Protein AF-A0A0B7ATE6-F1 (afdb_monomer)

Sequence (320 aa):
SVCDFEKLYVLDLSNNIKVRSLPTEMGKLKNLCRLKVDCINVNDVKLQKLITSLNNGAKDVRASSVTGYLEKKFRKYVYPGILKIVVLGCKNKDDYCIVHEIANSRKCRKSEHKSMTVTKVISEQRQLEFEIWELPDTKVTSVILPCFLTLNSLYLIVHDVSNYGDDLQSVFAKISSIQAYILCPHIMIVCIYSRSVNRDDMLKMETKISLAFPNAMIVSVLSGVRECFSILRQQIYTAYETIRDVKYGKTVKLCDRQVPSKFLEVVRNVRKLNKNICTMEELLKAAGCRSEDLKDAVDKNLTLHEFMLQTGTMLHFSNH

Secondary structure (DSSP, 8-state):
-GGG-TT--EEE-TT-TT-----GGGGG-TT--EEE-TT---S-HHHHHHHHHHHTT-TT--HHHHHHHHHHHHTTEE---EEEEEEE----TTS--HHHHHTT--------S-S-EEEEEEEGGGTEEEEEEEE-SSHHHHHHGGGG--TT-EEEEEEEHHHHTT--HHHHHHHHHHHTTSSS-EEEEEEEE-TT--HHHHHHHHHHHHHH-TTSEEEEEETT-HHHHHHHHHHHHHHHTT-B-GGGTT-SBGGG--EEHHHHHHHHHHTT---SS--HHHHHHHHT--TTGGG-EETTTEEHHHHHHHTTS-------

Nearest PDB structures (foldseek):
  3q3j-assembly1_B  TM=7.050E-01  e=1.320E-05  Homo sapiens
  1tu4-assembly10_B  TM=6.794E-01  e=1.975E-05  Homo sapiens
  2ic5-assembly1_A  TM=6.247E-01  e=7.414E-06  Homo sapiens
  1z0a-assembly2_B  TM=6.254E-01  e=5.576E-05  Homo sapiens
  1wms-assembly2_B  TM=6.273E-01  e=1.407E-03  Homo sapiens

Radius of gyration: 23.91 Å; Cα contacts (8 Å, |Δi|>4): 485; chains: 1; bounding box: 59×41×67 Å

Structure (mmCIF, N/CA/C/O backbone):
data_AF-A0A0B7ATE6-F1
#
_entry.id   AF-A0A0B7ATE6-F1
#
loop_
_atom_site.group_PDB
_atom_site.id
_atom_site.type_symbol
_atom_site.label_atom_id
_atom_site.label_alt_id
_atom_site.label_comp_id
_atom_s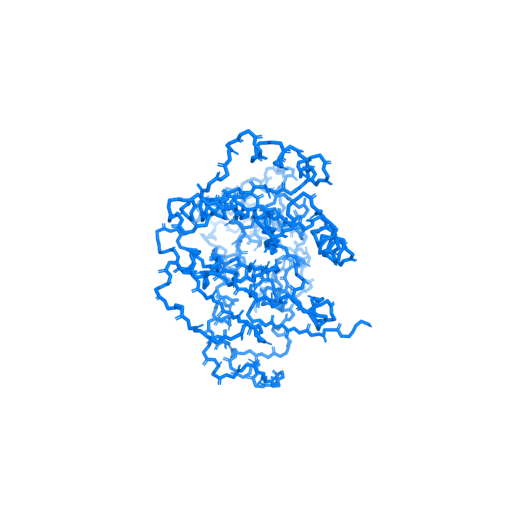ite.label_asym_id
_atom_site.label_entity_id
_atom_site.label_seq_id
_atom_site.pdbx_PDB_ins_code
_atom_site.Cartn_x
_atom_site.Cartn_y
_atom_site.Cartn_z
_atom_site.occupancy
_atom_site.B_iso_or_equiv
_atom_site.auth_seq_id
_atom_site.auth_comp_id
_atom_site.auth_asym_id
_atom_site.auth_atom_id
_atom_site.pdbx_PDB_model_num
ATOM 1 N N . SER A 1 1 ? -25.787 -7.377 23.541 1.00 78.00 1 SER A N 1
ATOM 2 C CA . SER A 1 1 ? -24.994 -6.547 24.477 1.00 78.00 1 SER A CA 1
ATOM 3 C C . SER A 1 1 ? -25.245 -5.074 24.179 1.00 78.00 1 SER A C 1
ATOM 5 O O . SER A 1 1 ? -25.669 -4.767 23.073 1.00 78.00 1 SER A O 1
ATOM 7 N N . VAL A 1 2 ? -24.946 -4.147 25.104 1.00 82.62 2 VAL A N 1
ATOM 8 C CA . VAL A 1 2 ? -24.961 -2.691 24.811 1.00 82.62 2 VAL A CA 1
ATOM 9 C C . VAL A 1 2 ? -24.044 -2.358 23.626 1.00 82.62 2 VAL A C 1
ATOM 11 O O . VAL A 1 2 ? -24.336 -1.470 22.834 1.00 82.62 2 VAL A O 1
ATOM 14 N N . CYS A 1 3 ? -22.969 -3.133 23.461 1.00 88.06 3 CYS A N 1
ATOM 15 C CA . CYS A 1 3 ? -21.998 -3.002 22.376 1.00 88.06 3 CYS A CA 1
ATOM 16 C C . CYS A 1 3 ? -22.547 -3.344 20.976 1.00 88.06 3 CYS A C 1
ATOM 18 O O . CYS A 1 3 ? -21.853 -3.106 19.994 1.00 88.06 3 CYS A O 1
ATOM 20 N N . ASP A 1 4 ? -23.753 -3.911 20.871 1.00 87.88 4 ASP A N 1
ATOM 21 C CA . ASP A 1 4 ? -24.359 -4.307 19.592 1.00 87.88 4 ASP A CA 1
ATOM 22 C C . ASP A 1 4 ? -25.412 -3.288 19.100 1.00 87.88 4 ASP A C 1
ATOM 24 O O . ASP A 1 4 ? -26.030 -3.483 18.056 1.00 87.88 4 ASP A O 1
ATOM 28 N N . PHE A 1 5 ? -25.621 -2.178 19.822 1.00 88.12 5 PHE A N 1
ATOM 29 C CA . PHE A 1 5 ? -26.534 -1.112 19.404 1.00 88.12 5 PHE A CA 1
ATOM 30 C C . PHE A 1 5 ? -25.901 -0.206 18.336 1.00 88.12 5 PHE A C 1
ATOM 32 O O . PHE A 1 5 ? -25.252 0.795 18.642 1.00 88.12 5 PHE A O 1
ATOM 39 N N . GLU A 1 6 ? -26.158 -0.515 17.064 1.00 79.44 6 GLU A N 1
ATOM 40 C CA . GLU A 1 6 ? -25.634 0.230 15.906 1.00 79.44 6 GLU A CA 1
ATOM 41 C C . GLU A 1 6 ? -25.954 1.737 15.926 1.00 79.44 6 GLU A C 1
ATOM 43 O O . GLU A 1 6 ? -25.174 2.542 15.419 1.00 79.44 6 GLU A O 1
ATOM 48 N N . LYS A 1 7 ? -27.088 2.134 16.519 1.00 88.44 7 LYS A N 1
ATOM 49 C CA . LYS A 1 7 ? -27.578 3.527 16.585 1.00 88.44 7 LYS A CA 1
ATOM 50 C C . LYS A 1 7 ? -27.384 4.183 17.962 1.00 88.44 7 LYS A C 1
ATOM 52 O O . LYS A 1 7 ? -28.113 5.107 18.315 1.00 88.44 7 LYS A O 1
ATOM 57 N N . LEU A 1 8 ? -26.430 3.712 18.768 1.00 93.06 8 LEU A N 1
ATOM 58 C CA . LEU A 1 8 ? -26.131 4.311 20.072 1.00 93.06 8 LEU A CA 1
ATOM 59 C C . LEU A 1 8 ? -25.250 5.563 19.922 1.00 93.06 8 LEU A C 1
ATOM 61 O O . LEU A 1 8 ? -24.043 5.459 19.720 1.00 93.06 8 LEU A O 1
ATOM 65 N N . TYR A 1 9 ? -25.853 6.747 20.055 1.00 93.81 9 TYR A N 1
ATOM 66 C CA . TYR A 1 9 ? -25.156 8.041 19.944 1.00 93.81 9 TYR A CA 1
ATOM 67 C C . TYR A 1 9 ? -24.581 8.563 21.266 1.00 93.81 9 TYR A C 1
ATOM 69 O O . TYR A 1 9 ? -23.607 9.321 21.264 1.00 93.81 9 TYR A O 1
ATOM 77 N N . VAL A 1 10 ? -25.180 8.170 22.394 1.00 94.56 10 VAL A N 1
ATOM 78 C CA . VAL A 1 10 ? -24.798 8.602 23.743 1.00 94.56 10 VAL A CA 1
ATOM 79 C C . VAL A 1 10 ? -24.730 7.386 24.659 1.00 94.56 10 VAL A C 1
ATOM 81 O O . VAL A 1 10 ? -25.667 6.595 24.697 1.00 94.56 10 VAL A O 1
ATOM 84 N N . LEU A 1 11 ? -23.641 7.261 25.415 1.00 95.00 11 LEU A N 1
ATOM 85 C CA . LEU A 1 11 ? -23.468 6.248 26.452 1.00 95.00 11 LEU A CA 1
ATOM 86 C C . LEU A 1 11 ? -22.928 6.914 27.719 1.00 95.00 11 LEU A C 1
ATOM 88 O O . LEU A 1 11 ? -21.912 7.612 27.683 1.00 95.00 11 LEU A O 1
ATOM 92 N N . ASP A 1 12 ? -23.623 6.698 28.831 1.00 94.94 12 ASP A N 1
ATOM 93 C CA . ASP A 1 12 ? -23.240 7.195 30.148 1.00 94.94 12 ASP A CA 1
ATOM 94 C C . ASP A 1 12 ? -22.831 6.015 31.032 1.00 94.94 12 ASP A C 1
ATOM 96 O O . ASP A 1 12 ? -23.638 5.133 31.315 1.00 94.94 12 ASP A O 1
ATOM 100 N N . LEU A 1 13 ? -21.555 5.981 31.414 1.00 94.25 13 LEU A N 1
ATOM 101 C CA . LEU A 1 13 ? -20.982 5.011 32.348 1.00 94.25 13 LEU A CA 1
ATOM 102 C C . LEU A 1 13 ? -20.440 5.711 33.606 1.00 94.25 13 LEU A C 1
ATOM 104 O O . LEU A 1 13 ? -19.747 5.079 34.407 1.00 94.25 13 LEU A O 1
ATOM 108 N N . SER A 1 14 ? -20.729 7.004 33.790 1.00 94.00 14 SER A N 1
ATOM 109 C CA . SER A 1 14 ? -20.211 7.793 34.912 1.00 94.00 14 SER A CA 1
ATOM 110 C C . SER A 1 14 ? -20.539 7.169 36.275 1.00 94.00 14 SER A C 1
ATOM 112 O O . SER A 1 14 ? -21.515 6.435 36.433 1.00 94.00 14 SER A O 1
ATOM 114 N N . ASN A 1 15 ? -19.694 7.435 37.273 1.00 93.44 15 ASN A N 1
ATOM 115 C CA . ASN A 1 15 ? -19.842 6.988 38.666 1.00 93.44 15 ASN A CA 1
ATOM 116 C C . ASN A 1 15 ? -19.810 5.462 38.897 1.00 93.44 15 ASN A C 1
ATOM 118 O O . ASN A 1 15 ? -19.950 5.002 40.032 1.00 93.44 15 ASN A O 1
ATOM 122 N N . ASN A 1 16 ? -19.519 4.658 37.871 1.00 92.62 16 ASN A N 1
ATOM 123 C CA . ASN A 1 16 ? -19.331 3.213 38.000 1.00 92.62 16 ASN A CA 1
ATOM 124 C C . ASN A 1 16 ? -17.926 2.864 38.537 1.00 92.62 16 ASN A C 1
ATOM 126 O O . ASN A 1 16 ? -17.137 2.187 37.881 1.00 92.62 16 ASN A O 1
ATOM 130 N N . ILE A 1 17 ? -17.617 3.290 39.767 1.00 91.44 17 ILE A N 1
ATOM 131 C CA . ILE A 1 17 ? -16.283 3.202 40.407 1.00 91.44 17 ILE A CA 1
ATOM 132 C C . ILE A 1 17 ? -15.682 1.785 40.502 1.00 91.44 17 ILE A C 1
ATOM 134 O O . ILE A 1 17 ? -14.478 1.626 40.709 1.00 91.44 17 ILE A O 1
ATOM 138 N N . LYS A 1 18 ? -16.512 0.740 40.372 1.00 93.56 18 LYS A N 1
ATOM 139 C CA . LYS A 1 18 ? -16.089 -0.672 40.377 1.00 93.56 18 LYS A CA 1
ATOM 140 C C . LYS A 1 18 ? -15.621 -1.169 39.000 1.00 93.56 18 LYS A C 1
ATOM 142 O O . LYS A 1 18 ? -15.039 -2.248 38.923 1.00 93.56 18 LYS A O 1
ATOM 147 N N . VAL A 1 19 ? -15.848 -0.415 37.922 1.00 92.19 19 VAL A N 1
ATOM 148 C CA . VAL A 1 19 ? -15.448 -0.788 36.558 1.00 92.19 19 VAL A CA 1
ATOM 149 C C . VAL A 1 19 ? -13.936 -0.620 36.394 1.00 92.19 19 VAL A C 1
ATOM 151 O O . VAL A 1 19 ? -13.418 0.494 36.394 1.00 92.19 19 VAL A O 1
ATOM 154 N N . ARG A 1 20 ? -13.231 -1.751 36.248 1.00 94.50 20 ARG A N 1
ATOM 155 C CA . ARG A 1 20 ? -11.764 -1.830 36.063 1.00 94.50 20 ARG A CA 1
ATOM 156 C C . ARG A 1 20 ? -11.323 -2.100 34.623 1.00 94.50 20 ARG A C 1
ATOM 158 O O . ARG A 1 20 ? -10.128 -2.108 34.328 1.00 94.50 20 ARG A O 1
ATOM 165 N N . SER A 1 21 ? -12.268 -2.296 33.715 1.00 94.50 21 SER A N 1
ATOM 166 C CA . SER A 1 21 ? -12.036 -2.492 32.285 1.00 94.50 21 SER A CA 1
ATOM 167 C C . SER A 1 21 ? -13.276 -2.081 31.496 1.00 94.50 21 SER A C 1
ATOM 169 O O . SER A 1 21 ? -14.395 -2.189 31.991 1.00 94.50 21 SER A O 1
ATOM 171 N N . LEU A 1 22 ? -13.082 -1.626 30.258 1.00 93.94 22 LEU A N 1
ATOM 172 C CA . LEU A 1 22 ? -14.166 -1.496 29.284 1.00 93.94 22 LEU A CA 1
ATOM 173 C C . LEU A 1 22 ? -14.087 -2.680 28.305 1.00 93.94 22 LEU A C 1
ATOM 175 O O . LEU A 1 22 ? -12.975 -3.014 27.879 1.00 93.94 22 LEU A O 1
ATOM 179 N N . PRO A 1 23 ? -15.214 -3.323 27.947 1.00 94.38 23 PRO A N 1
ATOM 180 C CA . PRO A 1 23 ? -15.214 -4.412 26.978 1.00 94.38 23 PRO A CA 1
ATOM 181 C C . PRO A 1 23 ? -14.747 -3.913 25.606 1.00 94.38 23 PRO A C 1
ATOM 183 O O . PRO A 1 23 ? -15.161 -2.851 25.135 1.00 94.38 23 PRO A O 1
ATOM 186 N N . THR A 1 24 ? -13.875 -4.681 24.950 1.00 94.88 24 THR A N 1
ATOM 187 C CA . THR A 1 24 ? -13.304 -4.311 23.641 1.00 94.88 24 THR A CA 1
ATOM 188 C C . THR A 1 24 ? -14.368 -4.206 22.546 1.00 94.88 24 THR A C 1
ATOM 190 O O . THR A 1 24 ? -14.238 -3.426 21.606 1.00 94.88 24 THR A O 1
ATOM 193 N N . GLU A 1 25 ? -15.479 -4.910 22.738 1.00 94.44 25 GLU A N 1
ATOM 194 C CA . GLU A 1 25 ? -16.701 -4.897 21.948 1.00 94.44 25 GLU A CA 1
ATOM 195 C C . GLU A 1 25 ? -17.306 -3.490 21.820 1.00 94.44 25 GLU A C 1
ATOM 197 O O . GLU A 1 25 ? -17.960 -3.216 20.818 1.00 94.44 25 GLU A O 1
ATOM 202 N N . MET A 1 26 ? -17.044 -2.560 22.754 1.00 93.88 26 MET A N 1
ATOM 203 C CA . MET A 1 26 ? -17.448 -1.150 22.608 1.00 93.88 26 MET A CA 1
ATOM 204 C C . MET A 1 26 ? -16.826 -0.479 21.375 1.00 93.88 26 MET A C 1
ATOM 206 O O . MET A 1 26 ? -17.351 0.526 20.902 1.00 93.88 26 MET A O 1
ATOM 210 N N . GLY A 1 27 ? -15.755 -1.042 20.806 1.00 90.19 27 GLY A N 1
ATOM 211 C CA . GLY A 1 27 ? -15.221 -0.629 19.509 1.00 90.19 27 GLY A CA 1
ATOM 212 C C . GLY A 1 27 ? -16.203 -0.791 18.340 1.00 90.19 27 GLY A C 1
ATOM 213 O O . GLY A 1 27 ? -16.052 -0.121 17.324 1.00 90.19 27 GLY A O 1
ATOM 214 N N . LYS A 1 28 ? -17.253 -1.614 18.480 1.00 90.19 28 LYS A N 1
ATOM 215 C CA . LYS A 1 28 ? -18.342 -1.719 17.494 1.00 90.19 28 LYS A CA 1
ATOM 216 C C . LYS A 1 28 ? -19.236 -0.473 17.435 1.00 90.19 28 LYS A C 1
ATOM 218 O O . LYS A 1 28 ? -19.958 -0.298 16.456 1.00 90.19 28 LYS A O 1
ATOM 223 N N . LEU A 1 29 ? -19.215 0.391 18.456 1.00 90.69 29 LEU A N 1
ATOM 224 C CA . LEU A 1 29 ? -20.110 1.547 18.597 1.00 90.69 29 LEU A CA 1
ATOM 225 C C . LEU A 1 29 ? -19.679 2.723 17.696 1.00 90.69 29 LEU A C 1
ATOM 227 O O . LEU A 1 29 ? -19.345 3.811 18.168 1.00 90.69 29 LEU A O 1
ATOM 231 N N . LYS A 1 30 ? -19.687 2.506 16.374 1.00 82.75 30 LYS A N 1
ATOM 232 C CA . LYS A 1 30 ? -19.189 3.447 15.350 1.00 82.75 30 LYS A CA 1
ATOM 233 C C . LYS A 1 30 ? -19.933 4.792 15.315 1.00 82.75 30 LYS A C 1
ATOM 235 O O . LYS A 1 30 ? -19.371 5.779 14.849 1.00 82.75 30 LYS A O 1
ATOM 240 N N . ASN A 1 31 ? -21.167 4.837 15.823 1.00 88.31 31 ASN A N 1
ATOM 241 C CA . ASN A 1 31 ? -22.004 6.041 15.893 1.00 88.31 31 ASN A CA 1
ATOM 242 C C . ASN A 1 31 ? -21.963 6.758 17.259 1.00 88.31 31 ASN A C 1
ATOM 244 O O . ASN A 1 31 ? -22.671 7.747 17.441 1.00 88.31 31 ASN A O 1
ATOM 248 N N . LEU A 1 32 ? -21.137 6.305 18.212 1.00 91.94 32 LEU A N 1
ATOM 249 C CA . LEU A 1 32 ? -21.066 6.899 19.548 1.00 91.94 32 LEU A CA 1
ATOM 250 C C . LEU A 1 32 ? -20.396 8.281 19.517 1.00 91.94 32 LEU A C 1
ATOM 252 O O . LEU A 1 32 ? -19.171 8.404 19.490 1.00 91.94 32 LEU A O 1
ATOM 256 N N . CYS A 1 33 ? -21.211 9.334 19.560 1.00 90.69 33 CYS A N 1
ATOM 257 C CA . CYS A 1 33 ? -20.753 10.721 19.572 1.00 90.69 33 CYS A CA 1
ATOM 258 C C . CYS A 1 33 ? -20.355 11.198 20.976 1.00 90.69 33 CYS A C 1
ATOM 260 O O . CYS A 1 33 ? -19.404 11.968 21.113 1.00 90.69 33 CYS A O 1
ATOM 262 N N . ARG A 1 34 ? -21.066 10.748 22.021 1.00 92.75 34 ARG A N 1
ATOM 263 C CA . ARG A 1 34 ? -20.833 11.162 23.412 1.00 92.75 34 ARG A CA 1
ATOM 264 C C . ARG A 1 34 ? -20.680 9.953 24.328 1.00 92.75 34 ARG A C 1
ATOM 266 O O . ARG A 1 34 ? -21.598 9.156 24.477 1.00 92.75 34 ARG A O 1
ATOM 273 N N . LEU A 1 35 ? -19.531 9.872 24.986 1.00 95.12 35 LEU A N 1
ATOM 274 C CA . LEU A 1 35 ? -19.219 8.884 26.009 1.00 95.12 35 LEU A CA 1
ATOM 275 C C . LEU A 1 35 ? -18.894 9.641 27.297 1.00 95.12 35 LEU A C 1
ATOM 277 O O . LEU A 1 35 ? -17.978 10.460 27.290 1.00 95.12 35 LEU A O 1
ATOM 281 N N . LYS A 1 36 ? -19.641 9.392 28.373 1.00 94.62 36 LYS A N 1
ATOM 282 C CA . LYS A 1 36 ? -19.311 9.890 29.716 1.00 94.62 36 LYS A CA 1
ATOM 283 C C . LYS A 1 36 ? -18.726 8.751 30.538 1.00 94.62 36 LYS A C 1
ATOM 285 O O . LYS A 1 36 ? -19.328 7.681 30.628 1.00 94.62 36 LYS A O 1
ATOM 290 N N . VAL A 1 37 ? -17.554 8.984 31.115 1.00 93.81 37 VAL A N 1
ATOM 291 C CA . VAL A 1 37 ? -16.747 7.985 31.838 1.00 93.81 37 VAL A CA 1
ATOM 292 C C . VAL A 1 37 ? -16.114 8.606 33.090 1.00 93.81 37 VAL A C 1
ATOM 294 O O . VAL A 1 37 ? -15.009 8.256 33.507 1.00 93.81 37 VAL A O 1
ATOM 297 N N . ASP A 1 38 ? -16.826 9.556 33.695 1.00 92.75 38 ASP A N 1
ATOM 298 C CA . ASP A 1 38 ? -16.434 10.210 34.941 1.00 92.75 38 ASP A CA 1
ATOM 299 C C . ASP A 1 38 ? -16.356 9.190 36.084 1.00 92.75 38 ASP A C 1
ATOM 301 O O . ASP A 1 38 ? -17.190 8.287 36.191 1.00 92.75 38 ASP A O 1
ATOM 305 N N . CYS A 1 39 ? -15.341 9.316 36.940 1.00 89.50 39 CYS A N 1
ATOM 306 C CA . CYS A 1 39 ? -15.083 8.405 38.063 1.00 89.50 39 CYS A CA 1
ATOM 307 C C . CYS A 1 39 ? -14.857 6.918 37.686 1.00 89.50 39 CYS A C 1
ATOM 309 O O . CYS A 1 39 ? -14.904 6.055 38.565 1.00 89.50 39 CYS A O 1
ATOM 311 N N . ILE A 1 40 ? -14.559 6.597 36.419 1.00 93.75 40 ILE A N 1
ATOM 312 C CA . ILE A 1 40 ? -14.076 5.265 36.009 1.00 93.75 40 ILE A CA 1
ATOM 313 C C . ILE A 1 40 ? -12.546 5.216 36.091 1.00 93.75 40 ILE A C 1
ATOM 315 O O . ILE A 1 40 ? -11.860 6.147 35.666 1.00 93.75 40 ILE A O 1
ATOM 319 N N . ASN A 1 41 ? -12.006 4.107 36.606 1.00 92.62 41 ASN A N 1
ATOM 320 C CA . ASN A 1 41 ? -10.566 3.866 36.680 1.00 92.62 41 ASN A CA 1
ATOM 321 C C . ASN A 1 41 ? -10.231 2.442 36.203 1.00 92.62 41 ASN A C 1
ATOM 323 O O . ASN A 1 41 ? -10.417 1.472 36.951 1.00 92.62 41 ASN A O 1
ATOM 327 N N . VAL A 1 42 ? -9.759 2.341 34.955 1.00 95.62 42 VAL A N 1
ATOM 328 C CA . VAL A 1 42 ? -9.422 1.087 34.270 1.00 95.62 42 VAL A CA 1
ATOM 329 C C . VAL A 1 42 ? -7.944 0.718 34.403 1.00 95.62 42 VAL A C 1
ATOM 331 O O . VAL A 1 42 ? -7.060 1.567 34.356 1.00 95.62 42 VAL A O 1
ATOM 334 N N . ASN A 1 43 ? -7.667 -0.584 34.461 1.00 96.12 43 ASN A N 1
ATOM 335 C CA . ASN A 1 43 ? -6.310 -1.119 34.623 1.00 96.12 43 ASN A CA 1
ATOM 336 C C . ASN A 1 43 ? -5.418 -0.917 33.379 1.00 96.12 43 ASN A C 1
ATOM 338 O O . ASN A 1 43 ? -4.195 -1.022 33.455 1.00 96.12 43 ASN A O 1
ATOM 342 N N . ASP A 1 44 ? -6.011 -0.659 32.210 1.00 96.06 44 ASP A N 1
ATOM 343 C CA . ASP A 1 44 ? -5.265 -0.378 30.983 1.00 96.06 44 ASP A CA 1
ATOM 344 C C . ASP A 1 44 ? -4.754 1.068 30.984 1.00 96.06 44 ASP A C 1
ATOM 346 O O . ASP A 1 44 ? -5.498 2.001 30.694 1.00 96.06 44 ASP A O 1
ATOM 350 N N . VAL A 1 45 ? -3.457 1.242 31.243 1.00 96.44 45 VAL A N 1
ATOM 351 C CA . VAL A 1 45 ? -2.775 2.547 31.321 1.00 96.44 45 VAL A CA 1
ATOM 352 C C . VAL A 1 45 ? -2.980 3.426 30.077 1.00 96.44 45 VAL A C 1
ATOM 354 O O . VAL A 1 45 ? -3.063 4.648 30.202 1.00 96.44 45 VAL A O 1
ATOM 357 N N . LYS A 1 46 ? -3.059 2.853 28.866 1.00 96.38 46 LYS A N 1
ATOM 358 C CA . LYS A 1 46 ? -3.253 3.640 27.631 1.00 96.38 46 LYS A CA 1
ATOM 359 C C . LYS A 1 46 ? -4.709 4.085 27.492 1.00 96.38 46 LYS A C 1
ATOM 361 O O . LYS A 1 46 ? -4.960 5.240 27.153 1.00 96.38 46 LYS A O 1
ATOM 366 N N . LEU A 1 47 ? -5.651 3.198 27.809 1.00 96.62 47 LEU A N 1
ATOM 367 C CA . LEU A 1 47 ? -7.079 3.519 27.839 1.00 96.62 47 LEU A CA 1
ATOM 368 C C . LEU A 1 47 ? -7.409 4.530 28.946 1.00 96.62 47 LEU A C 1
ATOM 370 O O . LEU A 1 47 ? -8.151 5.475 28.700 1.00 96.62 47 LEU A O 1
ATOM 374 N N . GLN A 1 48 ? -6.813 4.385 30.132 1.00 96.31 48 GLN A N 1
ATOM 375 C CA . GLN A 1 48 ? -7.006 5.309 31.245 1.00 96.31 48 GLN A CA 1
ATOM 376 C C . GLN A 1 48 ? -6.514 6.716 30.898 1.00 96.31 48 GLN A C 1
ATOM 378 O O . GLN A 1 48 ? -7.202 7.684 31.200 1.00 96.31 48 GLN A O 1
ATOM 383 N N . LYS A 1 49 ? -5.377 6.846 30.197 1.00 96.38 49 LYS A N 1
ATOM 384 C CA . LYS A 1 49 ? -4.917 8.146 29.680 1.00 96.38 49 LYS A CA 1
ATOM 385 C C . LYS A 1 49 ? -5.945 8.782 28.738 1.00 96.38 49 LYS A C 1
ATOM 387 O O . LYS A 1 49 ? -6.244 9.960 28.901 1.00 96.38 49 LYS A O 1
ATOM 392 N N . LEU A 1 50 ? -6.533 8.013 27.814 1.00 95.69 50 LEU A N 1
ATOM 393 C CA . LEU A 1 50 ? -7.600 8.508 26.931 1.00 95.69 50 LEU A CA 1
ATOM 394 C C . LEU A 1 50 ? -8.857 8.928 27.711 1.00 95.69 50 LEU A C 1
ATOM 396 O O . LEU A 1 50 ? -9.416 9.979 27.414 1.00 95.69 50 LEU A O 1
ATOM 400 N N . ILE A 1 51 ? -9.274 8.153 28.718 1.00 95.31 51 ILE A N 1
ATOM 401 C CA . ILE A 1 51 ? -10.410 8.479 29.600 1.00 95.31 51 ILE A CA 1
ATOM 402 C C . ILE A 1 51 ? -10.145 9.780 30.371 1.00 95.31 51 ILE A C 1
ATOM 404 O O . ILE A 1 51 ? -10.974 10.685 30.345 1.00 95.31 51 ILE A O 1
ATOM 408 N N . THR A 1 52 ? -8.973 9.923 30.993 1.00 95.06 52 THR A N 1
ATOM 409 C CA . THR A 1 52 ? -8.593 11.147 31.713 1.00 95.06 52 THR A CA 1
ATOM 410 C C . THR A 1 52 ? -8.544 12.360 30.775 1.00 95.06 52 THR A C 1
ATOM 412 O O . THR A 1 52 ? -9.076 13.411 31.117 1.00 95.06 52 THR A O 1
ATOM 415 N N . SER A 1 53 ? -7.977 12.232 29.570 1.00 95.44 53 SER A N 1
ATOM 416 C CA . SER A 1 53 ? -7.978 13.323 28.583 1.00 95.44 53 SER A CA 1
ATOM 417 C C . SER A 1 53 ? -9.380 13.679 28.072 1.00 95.44 53 SER A C 1
ATOM 419 O O . SER A 1 53 ? -9.641 14.855 27.828 1.00 95.44 53 SER A O 1
ATOM 421 N N . LEU A 1 54 ? -10.278 12.696 27.931 1.00 94.56 54 LEU A N 1
ATOM 422 C CA . LEU A 1 54 ? -11.673 12.914 27.539 1.00 94.56 54 LEU A CA 1
ATOM 423 C C . LEU A 1 54 ? -12.441 13.689 28.620 1.00 94.56 54 LEU A C 1
ATOM 425 O O . LEU A 1 54 ? -13.073 14.695 28.306 1.00 94.56 54 LEU A O 1
ATOM 429 N N . ASN A 1 55 ? -12.338 13.264 29.883 1.00 93.56 55 ASN A N 1
ATOM 430 C CA . ASN A 1 55 ? -13.002 13.923 31.014 1.00 93.56 55 ASN A CA 1
ATOM 431 C C . ASN A 1 55 ? -12.460 15.350 31.236 1.00 93.56 55 ASN A C 1
ATOM 433 O O . ASN A 1 55 ? -13.220 16.258 31.558 1.00 93.56 55 ASN A O 1
ATOM 437 N N . ASN A 1 56 ? -11.168 15.578 30.972 1.00 93.56 56 ASN A N 1
ATOM 438 C CA . ASN A 1 56 ? -10.543 16.904 31.025 1.00 93.56 56 ASN A CA 1
ATOM 439 C C . ASN A 1 56 ? -10.866 17.800 29.805 1.00 93.56 56 ASN A C 1
ATOM 441 O O . ASN A 1 56 ? -10.333 18.905 29.710 1.00 93.56 56 ASN A O 1
ATOM 445 N N . GLY A 1 57 ? -11.683 17.344 28.847 1.00 90.38 57 GLY A N 1
ATOM 446 C CA . GLY A 1 57 ? -12.085 18.142 27.683 1.00 90.38 57 GLY A CA 1
ATOM 447 C C . GLY A 1 57 ? -10.956 18.445 26.688 1.00 90.38 57 GLY A C 1
ATOM 448 O O . GLY A 1 57 ? -10.984 19.484 26.026 1.00 90.38 57 GLY A O 1
ATOM 449 N N . ALA A 1 58 ? -9.946 17.573 26.574 1.00 91.88 58 ALA A N 1
ATOM 450 C CA . ALA A 1 58 ? -8.846 17.766 25.630 1.00 91.88 58 ALA A CA 1
ATOM 451 C C . ALA A 1 58 ? -9.361 17.825 24.177 1.00 91.88 58 ALA A C 1
ATOM 453 O O . ALA A 1 58 ? -10.039 16.907 23.718 1.00 91.88 58 ALA A O 1
ATOM 454 N N . LYS A 1 59 ? -9.004 18.886 23.436 1.00 87.88 59 LYS A N 1
ATOM 455 C CA . LYS A 1 59 ? -9.578 19.228 22.113 1.00 87.88 59 LYS A CA 1
ATOM 456 C C . LYS A 1 59 ? -9.555 18.082 21.086 1.00 87.88 59 LYS A C 1
ATOM 458 O O . LYS A 1 59 ? -10.492 17.950 20.294 1.00 87.88 59 LYS A O 1
ATOM 463 N N . ASP A 1 60 ? -8.516 17.251 21.132 1.00 87.56 60 ASP A N 1
ATOM 464 C CA . ASP A 1 60 ? -8.267 16.162 20.178 1.00 87.56 60 ASP A CA 1
ATOM 465 C C . ASP A 1 60 ? -8.787 14.789 20.650 1.00 87.56 60 ASP A C 1
ATOM 467 O O . ASP A 1 60 ? -8.690 13.797 19.922 1.00 87.56 60 ASP A O 1
ATOM 471 N N . VAL A 1 61 ? -9.360 14.702 21.857 1.00 90.75 61 VAL A N 1
ATOM 472 C CA . VAL A 1 61 ? -9.874 13.452 22.433 1.00 90.75 61 VAL A CA 1
ATOM 473 C C . VAL A 1 61 ? -11.398 13.481 22.476 1.00 90.75 61 VAL A C 1
ATOM 475 O O . VAL A 1 61 ? -12.018 14.367 23.055 1.00 90.75 61 VAL A O 1
ATOM 478 N N . ARG A 1 62 ? -12.022 12.489 21.837 1.00 92.94 62 ARG A N 1
ATOM 479 C CA . ARG A 1 62 ? -13.481 12.349 21.714 1.00 92.94 62 ARG A CA 1
ATOM 480 C C . ARG A 1 62 ? -13.901 10.927 22.079 1.00 92.94 62 ARG A C 1
ATOM 482 O O . ARG A 1 62 ? -13.056 10.045 22.231 1.00 92.94 62 ARG A O 1
ATOM 489 N N . ALA A 1 63 ? -15.208 10.668 22.142 1.00 92.38 63 ALA A N 1
ATOM 490 C CA . ALA A 1 63 ? -15.741 9.311 22.313 1.00 92.38 63 ALA A CA 1
ATOM 491 C C . ALA A 1 63 ? -15.151 8.319 21.285 1.00 92.38 63 ALA A C 1
ATOM 493 O O . ALA A 1 63 ? -14.761 7.210 21.648 1.00 92.38 63 ALA A O 1
ATOM 494 N N . SER A 1 64 ? -14.970 8.770 20.036 1.00 90.50 64 SER A N 1
ATOM 495 C CA . SER A 1 64 ? -14.323 8.017 18.952 1.00 90.50 64 SER A CA 1
ATOM 496 C C . SER A 1 64 ? -12.860 7.643 19.221 1.00 90.50 64 SER A C 1
ATOM 498 O O . SER A 1 64 ? -12.386 6.637 18.704 1.00 90.50 64 SER A O 1
ATOM 500 N N . SER A 1 65 ? -12.130 8.413 20.033 1.00 92.75 65 SER A N 1
ATOM 501 C CA . SER A 1 65 ? -10.750 8.089 20.423 1.00 92.75 65 SER A CA 1
ATOM 502 C C . SER A 1 65 ? -10.717 6.880 21.367 1.00 92.75 65 SER A C 1
ATOM 504 O O . SER A 1 65 ? -9.832 6.031 21.264 1.00 92.75 65 SER A O 1
ATOM 506 N N . VAL A 1 66 ? -11.713 6.772 22.255 1.00 94.19 66 VAL A N 1
ATOM 507 C CA . VAL A 1 66 ? -11.878 5.643 23.184 1.00 94.19 66 VAL A CA 1
ATOM 508 C C . VAL A 1 66 ? -12.404 4.405 22.454 1.00 94.19 66 VAL A C 1
ATOM 510 O O . VAL A 1 66 ? -11.812 3.332 22.579 1.00 94.19 66 VAL A O 1
ATOM 513 N N . THR A 1 67 ? -13.466 4.533 21.649 1.00 93.19 67 THR A N 1
ATOM 514 C CA . THR A 1 67 ? -14.000 3.389 20.887 1.00 93.19 67 THR A CA 1
ATOM 515 C C . THR A 1 67 ? -13.010 2.901 19.834 1.00 93.19 67 THR A C 1
ATOM 517 O O . THR A 1 67 ? -12.815 1.697 19.732 1.00 93.19 67 THR A O 1
ATOM 520 N N . GLY A 1 68 ? -12.285 3.790 19.146 1.00 91.69 68 GLY A N 1
ATOM 521 C CA . GLY A 1 68 ? -11.225 3.410 18.206 1.00 91.69 68 GLY A CA 1
ATOM 522 C C . GLY A 1 68 ? -10.066 2.650 18.865 1.00 91.69 68 GLY A C 1
ATOM 523 O O . GLY A 1 68 ? -9.546 1.694 18.292 1.00 91.69 68 GLY A O 1
ATOM 524 N N . TYR A 1 69 ? -9.685 2.992 20.102 1.00 94.06 69 TYR A N 1
ATOM 525 C CA . TYR A 1 69 ? -8.704 2.204 20.858 1.00 94.06 69 TYR A CA 1
ATOM 526 C C . TYR A 1 69 ? -9.227 0.792 21.186 1.00 94.06 69 TYR A C 1
ATOM 528 O O . TYR A 1 69 ? -8.502 -0.196 21.034 1.00 94.06 69 TYR A O 1
ATOM 536 N N . LEU A 1 70 ? -10.492 0.687 21.607 1.00 94.81 70 LEU A N 1
ATOM 537 C CA . LEU A 1 70 ? -11.138 -0.592 21.913 1.00 94.81 70 LEU A CA 1
ATOM 538 C C . LEU A 1 70 ? -11.348 -1.443 20.648 1.00 94.81 70 LEU A C 1
ATOM 540 O O . LEU A 1 70 ? -11.081 -2.642 20.687 1.00 94.81 70 LEU A O 1
ATOM 544 N N . GLU A 1 71 ? -11.691 -0.831 19.510 1.00 92.62 71 GLU A N 1
ATOM 545 C CA . GLU A 1 71 ? -11.783 -1.489 18.200 1.00 92.62 71 GLU A CA 1
ATOM 546 C C . GLU A 1 71 ? -10.432 -2.070 17.771 1.00 92.62 71 GLU A C 1
ATOM 548 O O . GLU A 1 71 ? -10.361 -3.240 17.385 1.00 92.62 71 GLU A O 1
ATOM 553 N N . LYS A 1 72 ? -9.345 -1.295 17.904 1.00 93.00 72 LYS A N 1
ATOM 554 C CA . LYS A 1 72 ? -7.986 -1.764 17.594 1.00 93.00 72 LYS A CA 1
ATOM 555 C C . LYS A 1 72 ? -7.595 -3.004 18.396 1.00 93.00 72 LYS A C 1
ATOM 557 O O . LYS A 1 72 ? -6.922 -3.886 17.859 1.00 93.00 72 LYS A O 1
ATOM 562 N N . LYS A 1 73 ? -8.040 -3.101 19.655 1.00 94.44 73 LYS A N 1
ATOM 563 C CA . LYS A 1 73 ? -7.875 -4.307 20.481 1.00 94.44 73 LYS A CA 1
ATOM 564 C C . LYS A 1 73 ? -8.793 -5.448 20.042 1.00 94.44 73 LYS A C 1
ATOM 566 O O . LYS A 1 73 ? -8.297 -6.548 19.817 1.00 94.44 73 LYS A O 1
ATOM 571 N N . PHE A 1 74 ? -10.089 -5.185 19.874 1.00 93.81 74 PHE A N 1
ATOM 572 C CA . PHE A 1 74 ? -11.097 -6.177 19.482 1.00 93.81 74 PHE A CA 1
ATOM 573 C C . PHE A 1 74 ? -10.734 -6.882 18.166 1.00 93.81 74 PHE A C 1
ATOM 575 O O . PHE A 1 74 ? -10.673 -8.108 18.093 1.00 93.81 74 PHE A O 1
ATOM 582 N N . ARG A 1 75 ? -10.408 -6.094 17.135 1.00 93.31 75 ARG A N 1
ATOM 583 C CA . ARG A 1 75 ? -10.062 -6.558 15.780 1.00 93.31 75 ARG A CA 1
ATOM 584 C C . ARG A 1 75 ? -8.571 -6.896 15.611 1.00 93.31 75 ARG A C 1
ATOM 586 O O . ARG A 1 75 ? -8.142 -7.164 14.489 1.00 93.31 75 ARG A O 1
ATOM 593 N N . LYS A 1 76 ? -7.792 -6.866 16.704 1.00 95.62 76 LYS A N 1
ATOM 594 C CA . LYS A 1 76 ? -6.356 -7.202 16.773 1.00 95.62 76 LYS A CA 1
ATOM 595 C C . LYS A 1 76 ? -5.549 -6.533 15.652 1.00 95.62 76 LYS A C 1
ATOM 597 O O . LYS A 1 76 ? -5.041 -7.199 14.753 1.00 95.62 76 LYS A O 1
ATOM 602 N N . TYR A 1 77 ? -5.488 -5.204 15.670 1.00 94.12 77 TYR A N 1
ATOM 603 C CA . TYR A 1 77 ? -4.815 -4.436 14.620 1.00 94.12 77 TYR A CA 1
ATOM 604 C C . TYR A 1 77 ? -3.308 -4.727 14.561 1.00 94.12 77 TYR A C 1
ATOM 606 O O . TYR A 1 77 ? -2.633 -4.817 15.586 1.00 94.12 77 TYR A O 1
ATOM 614 N N . VAL A 1 78 ? -2.788 -4.826 13.340 1.00 94.06 78 VAL A N 1
ATOM 615 C CA . VAL A 1 78 ? -1.398 -5.156 13.002 1.00 94.06 78 VAL A CA 1
ATOM 616 C C . VAL A 1 78 ? -0.898 -4.259 11.871 1.00 94.06 78 VAL A C 1
ATOM 618 O O . VAL A 1 78 ? -1.686 -3.747 11.077 1.00 94.06 78 VAL A O 1
ATOM 621 N N . TYR A 1 79 ? 0.417 -4.078 11.779 1.00 93.38 79 TYR A N 1
ATOM 622 C CA . TYR A 1 79 ? 1.043 -3.442 10.619 1.00 93.38 79 TYR A CA 1
ATOM 623 C C . TYR A 1 79 ? 1.093 -4.458 9.467 1.00 93.38 79 TYR A C 1
ATOM 625 O O . TYR A 1 79 ? 1.492 -5.600 9.707 1.00 93.38 79 TYR A O 1
ATOM 633 N N . PRO A 1 80 ? 0.662 -4.107 8.241 1.00 92.50 80 PRO A N 1
ATOM 634 C CA . PRO A 1 80 ? 0.532 -5.078 7.166 1.00 92.50 80 PRO A CA 1
ATOM 635 C C . PRO A 1 80 ? 1.875 -5.500 6.575 1.00 92.50 80 PRO A C 1
ATOM 637 O O . PRO A 1 80 ? 1.996 -6.649 6.166 1.00 92.50 80 PRO A O 1
ATOM 640 N N . GLY A 1 81 ? 2.859 -4.593 6.524 1.00 93.25 81 GLY A N 1
ATOM 641 C CA . GLY A 1 81 ? 4.186 -4.892 5.981 1.00 93.25 81 GLY A CA 1
ATOM 642 C C . GLY A 1 81 ? 4.161 -5.329 4.514 1.00 93.25 81 GLY A C 1
ATOM 643 O O . GLY A 1 81 ? 4.963 -6.169 4.134 1.00 93.25 81 GLY A O 1
ATOM 644 N N . ILE A 1 82 ? 3.231 -4.818 3.697 1.00 93.88 82 ILE A N 1
ATOM 645 C CA . ILE A 1 82 ? 3.104 -5.169 2.272 1.00 93.88 82 ILE A CA 1
ATOM 646 C C . ILE A 1 82 ? 3.081 -3.887 1.436 1.00 93.88 82 ILE A C 1
ATOM 648 O O . ILE A 1 82 ? 2.273 -2.995 1.704 1.00 93.88 82 ILE A O 1
ATOM 652 N N . LEU A 1 83 ? 3.913 -3.832 0.395 1.00 95.25 83 LEU A N 1
ATOM 653 C CA . LEU A 1 83 ? 3.874 -2.810 -0.654 1.00 95.25 83 LEU A CA 1
ATOM 654 C C . LEU A 1 83 ? 3.747 -3.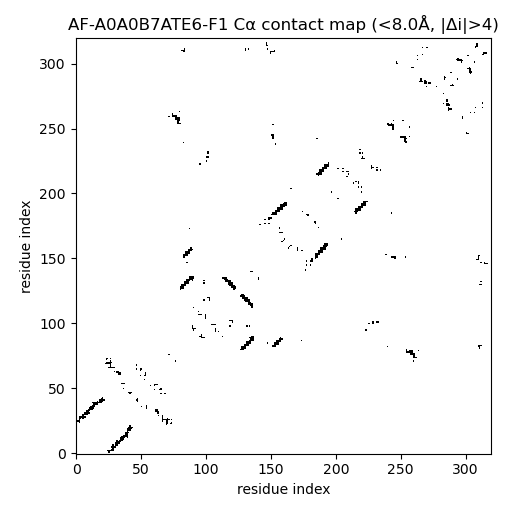478 -2.030 1.00 95.25 83 LEU A C 1
ATOM 656 O O . LEU A 1 83 ? 4.559 -4.324 -2.404 1.00 95.25 83 LEU A O 1
ATOM 660 N N . LYS A 1 84 ? 2.746 -3.050 -2.803 1.00 95.88 84 LYS A N 1
ATOM 661 C CA . LYS A 1 84 ? 2.630 -3.372 -4.227 1.00 95.88 84 LYS A CA 1
ATOM 662 C C . LYS A 1 84 ? 3.563 -2.472 -5.029 1.00 95.88 84 LYS A C 1
ATOM 664 O O . LYS A 1 84 ? 3.535 -1.246 -4.884 1.00 95.88 84 LYS A O 1
ATOM 669 N N . ILE A 1 85 ? 4.363 -3.089 -5.889 1.00 95.88 85 ILE A N 1
ATOM 670 C CA . ILE A 1 85 ? 5.266 -2.411 -6.813 1.00 95.88 85 ILE A CA 1
ATOM 671 C C . ILE A 1 85 ? 4.823 -2.755 -8.233 1.00 95.88 85 ILE A C 1
ATOM 673 O O . ILE A 1 85 ? 4.606 -3.923 -8.532 1.00 95.88 85 ILE A O 1
ATOM 677 N N . VAL A 1 86 ? 4.678 -1.760 -9.104 1.00 94.88 86 VAL A N 1
ATOM 678 C CA . VAL A 1 86 ? 4.300 -1.946 -10.513 1.00 94.88 86 VAL A CA 1
ATOM 679 C C . VAL A 1 86 ? 5.460 -1.476 -11.382 1.00 94.88 86 VAL A C 1
ATOM 681 O O . VAL A 1 86 ? 5.831 -0.306 -11.325 1.00 94.88 86 VAL A O 1
ATOM 684 N N . VAL A 1 87 ? 6.055 -2.382 -12.156 1.00 93.06 87 VAL A N 1
ATOM 685 C CA . VAL A 1 87 ? 7.263 -2.134 -12.954 1.00 93.06 87 VAL A CA 1
ATOM 686 C C . VAL A 1 87 ? 6.911 -2.078 -14.437 1.00 93.06 87 VAL A C 1
ATOM 688 O O . VAL A 1 87 ? 6.350 -3.027 -14.987 1.00 93.06 87 VAL A O 1
ATOM 691 N N . LEU A 1 88 ? 7.259 -0.964 -15.081 1.00 90.62 88 LEU A N 1
ATOM 692 C CA . LEU A 1 88 ? 7.013 -0.688 -16.495 1.00 90.62 88 LEU A CA 1
ATOM 693 C C . LEU A 1 88 ? 8.344 -0.542 -17.237 1.00 90.62 88 LEU A C 1
ATO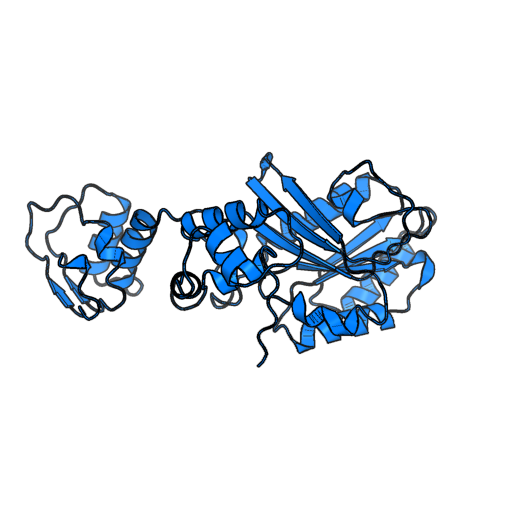M 695 O O . LEU A 1 88 ? 9.157 0.310 -16.883 1.00 90.62 88 LEU A O 1
ATOM 699 N N . GLY A 1 89 ? 8.537 -1.314 -18.308 1.00 77.31 89 GLY A N 1
ATOM 700 C CA . GLY A 1 89 ? 9.725 -1.197 -19.165 1.00 77.31 89 GLY A CA 1
ATOM 701 C C . GLY A 1 89 ? 10.857 -2.186 -18.873 1.00 77.31 89 GLY A C 1
ATOM 702 O O . GLY A 1 89 ? 11.980 -1.943 -19.303 1.00 77.31 89 GLY A O 1
ATOM 703 N N . CYS A 1 90 ? 10.597 -3.304 -18.185 1.00 65.50 90 CYS A N 1
ATOM 704 C CA . CYS A 1 90 ? 11.562 -4.406 -18.091 1.00 65.50 90 CYS A CA 1
ATOM 705 C C . CYS A 1 90 ? 11.844 -5.004 -19.478 1.00 65.50 90 CYS A C 1
ATOM 707 O O . CYS A 1 90 ? 11.146 -5.916 -19.928 1.00 65.50 90 CYS A O 1
ATOM 709 N N . LYS A 1 91 ? 12.870 -4.500 -20.169 1.00 61.97 91 LYS A N 1
ATOM 710 C CA . LYS A 1 91 ? 13.455 -5.165 -21.331 1.00 61.97 91 LYS A CA 1
ATOM 711 C C . LYS A 1 91 ? 14.949 -5.338 -21.148 1.00 61.97 91 LYS A C 1
ATOM 713 O O . LYS A 1 91 ? 15.698 -4.389 -20.954 1.00 61.97 91 LYS A O 1
ATOM 718 N N . ASN A 1 92 ? 15.344 -6.598 -21.250 1.00 53.62 92 ASN A N 1
ATOM 719 C CA . ASN A 1 92 ? 16.705 -7.053 -21.089 1.00 53.62 92 ASN A CA 1
ATOM 720 C C . ASN A 1 92 ? 17.358 -7.076 -22.470 1.00 53.62 92 ASN A C 1
ATOM 722 O O . ASN A 1 92 ? 17.172 -8.030 -23.227 1.00 53.62 92 ASN A O 1
ATOM 726 N N . LYS A 1 93 ? 18.146 -6.054 -22.799 1.00 48.09 93 LYS A N 1
ATOM 727 C CA . LYS A 1 93 ? 19.336 -6.334 -23.604 1.00 48.09 93 LYS A CA 1
ATOM 728 C C . LYS A 1 93 ? 20.330 -6.994 -22.640 1.00 48.09 93 LYS A C 1
ATOM 730 O O . LYS A 1 93 ? 20.419 -6.581 -21.487 1.00 48.09 93 LYS A O 1
ATOM 735 N N . ASP A 1 94 ? 20.974 -8.070 -23.077 1.00 53.56 94 ASP A N 1
ATOM 736 C CA . ASP A 1 94 ? 21.950 -8.840 -22.286 1.00 53.56 94 ASP A CA 1
ATOM 737 C C . ASP A 1 94 ? 21.375 -9.610 -21.062 1.00 53.56 94 ASP A C 1
ATOM 739 O O . ASP A 1 94 ? 21.971 -9.644 -19.988 1.00 53.56 94 ASP A O 1
ATOM 743 N N . ASP A 1 95 ? 20.217 -10.270 -21.224 1.00 56.03 95 ASP A N 1
ATOM 744 C CA . ASP A 1 95 ? 19.554 -11.201 -20.270 1.00 56.03 95 ASP A CA 1
ATOM 745 C C . ASP A 1 95 ? 19.093 -10.653 -18.894 1.00 56.03 95 ASP A C 1
ATOM 747 O O . ASP A 1 95 ? 18.201 -11.247 -18.292 1.00 56.03 95 ASP A O 1
ATOM 751 N N . TYR A 1 96 ? 19.553 -9.495 -18.422 1.00 62.44 96 TYR A N 1
ATOM 752 C CA . TYR A 1 96 ? 18.843 -8.726 -17.382 1.00 62.44 96 TYR A CA 1
ATOM 753 C C . TYR A 1 96 ? 18.792 -9.407 -15.981 1.00 62.44 96 TYR A C 1
ATOM 755 O O . TYR A 1 96 ? 19.626 -10.247 -15.648 1.00 62.44 96 TYR A O 1
ATOM 763 N N . CYS A 1 97 ? 17.853 -9.096 -15.074 1.00 74.75 97 CYS A N 1
ATOM 764 C CA . CYS A 1 97 ? 16.658 -8.241 -15.157 1.00 74.75 97 CYS A CA 1
ATOM 765 C C . CYS A 1 97 ? 16.425 -7.511 -13.818 1.00 74.75 97 CYS A C 1
ATOM 767 O O . CYS A 1 97 ? 16.657 -8.088 -12.753 1.00 74.75 97 CYS A O 1
ATOM 769 N N . ILE A 1 98 ? 15.883 -6.285 -13.843 1.00 80.62 98 ILE A N 1
ATOM 770 C CA . ILE A 1 98 ? 15.705 -5.457 -12.636 1.00 80.62 98 ILE A CA 1
ATOM 771 C C . ILE A 1 98 ? 14.833 -6.114 -11.552 1.00 80.62 98 ILE A C 1
ATOM 773 O O . ILE A 1 98 ? 15.163 -6.027 -10.372 1.00 80.62 98 ILE A O 1
ATOM 777 N N . VAL A 1 99 ? 13.766 -6.832 -11.921 1.00 83.69 99 VAL A N 1
ATOM 778 C CA . VAL A 1 99 ? 12.899 -7.529 -10.949 1.00 83.69 99 VAL A CA 1
ATOM 779 C C . VAL A 1 99 ? 13.624 -8.716 -10.311 1.00 83.69 99 VAL A C 1
ATOM 781 O O . VAL A 1 99 ? 13.491 -8.944 -9.109 1.00 83.69 99 VAL A O 1
ATOM 784 N N . HIS A 1 100 ? 14.454 -9.434 -11.074 1.00 79.44 100 HIS A N 1
ATOM 785 C CA . HIS A 1 100 ? 15.296 -10.505 -10.535 1.00 79.44 100 HIS A CA 1
ATOM 786 C C . HIS A 1 100 ? 16.385 -9.977 -9.596 1.00 79.44 100 HIS A C 1
ATOM 788 O O . HIS A 1 100 ? 16.634 -10.603 -8.567 1.00 79.44 100 HIS A O 1
ATOM 794 N N . GLU A 1 101 ? 16.976 -8.820 -9.893 1.00 80.50 101 GLU A N 1
ATOM 795 C CA . GLU A 1 101 ? 17.982 -8.170 -9.043 1.00 80.50 101 GLU A CA 1
ATOM 796 C C . GLU A 1 101 ? 17.370 -7.611 -7.742 1.00 80.50 101 GLU A C 1
ATOM 798 O O . GLU A 1 101 ? 17.921 -7.817 -6.657 1.00 80.50 101 GLU A O 1
ATOM 803 N N . ILE A 1 102 ? 16.175 -7.001 -7.801 1.00 82.94 102 ILE A N 1
ATOM 804 C CA . ILE A 1 102 ? 15.404 -6.621 -6.599 1.00 82.94 102 ILE A CA 1
ATOM 805 C C . ILE A 1 102 ? 15.061 -7.867 -5.762 1.00 82.94 102 ILE A C 1
ATOM 807 O O . ILE A 1 102 ? 15.174 -7.843 -4.535 1.00 82.94 102 ILE A O 1
ATOM 811 N N . ALA A 1 103 ? 14.694 -8.976 -6.409 1.00 81.19 103 ALA A N 1
ATOM 812 C CA . ALA A 1 103 ? 14.408 -10.247 -5.746 1.00 81.19 103 ALA A CA 1
ATOM 813 C C . ALA A 1 103 ? 15.658 -11.039 -5.310 1.00 81.19 103 ALA A C 1
ATOM 815 O O . ALA A 1 103 ? 15.516 -12.064 -4.645 1.00 81.19 103 ALA A O 1
ATOM 816 N N . ASN A 1 104 ? 16.870 -10.603 -5.682 1.00 74.88 104 ASN A N 1
ATOM 817 C CA . ASN A 1 104 ? 18.127 -11.344 -5.501 1.00 74.88 104 ASN A CA 1
ATOM 818 C C . ASN A 1 104 ? 18.067 -12.797 -6.041 1.00 74.88 104 ASN A C 1
ATOM 820 O O . ASN A 1 104 ? 18.664 -13.722 -5.481 1.00 74.88 104 ASN A O 1
ATOM 824 N N . SER A 1 105 ? 17.299 -13.019 -7.112 1.00 63.72 105 SER A N 1
ATOM 825 C CA . SER A 1 105 ? 17.020 -14.343 -7.674 1.00 63.72 105 SER A CA 1
ATOM 826 C C . SER A 1 105 ? 18.039 -14.722 -8.745 1.00 63.72 105 SER A C 1
ATOM 828 O O . SER A 1 105 ? 18.235 -14.004 -9.719 1.00 63.72 105 SER A O 1
ATOM 830 N N . ARG A 1 106 ? 18.638 -15.914 -8.626 1.00 52.41 106 ARG A N 1
ATOM 831 C CA . ARG A 1 106 ? 19.602 -16.445 -9.613 1.00 52.41 106 ARG A CA 1
ATOM 832 C C . ARG A 1 106 ? 18.959 -17.006 -10.894 1.00 52.41 106 ARG A C 1
ATOM 834 O O . ARG A 1 106 ? 19.673 -17.528 -11.744 1.00 52.41 106 ARG A O 1
ATOM 841 N N . LYS A 1 107 ? 17.628 -16.989 -11.021 1.00 49.72 107 LYS A N 1
ATOM 842 C CA . LYS A 1 107 ? 16.904 -17.657 -12.117 1.00 49.72 107 LYS A CA 1
ATOM 843 C C . LYS A 1 107 ? 16.542 -16.691 -13.245 1.00 49.72 107 LYS A C 1
ATOM 845 O O . LYS A 1 107 ? 15.378 -16.333 -13.375 1.00 49.72 107 LYS A O 1
ATOM 850 N N . CYS A 1 108 ? 17.503 -16.365 -14.108 1.00 42.50 108 CYS A N 1
ATOM 851 C CA . CYS A 1 108 ? 17.158 -15.910 -15.455 1.00 42.50 108 CYS A CA 1
ATOM 852 C C . CYS A 1 108 ? 16.639 -17.113 -16.263 1.00 42.50 108 CYS A C 1
ATOM 854 O O . CYS A 1 108 ? 17.356 -18.099 -16.456 1.00 42.50 108 CYS A O 1
ATOM 856 N N . ARG A 1 109 ? 15.381 -17.062 -16.712 1.00 48.06 109 ARG A N 1
ATOM 857 C CA . ARG A 1 109 ? 14.877 -17.946 -17.770 1.00 48.06 109 ARG A CA 1
ATOM 858 C C . ARG A 1 109 ? 14.863 -17.141 -19.061 1.00 48.06 109 ARG A C 1
ATOM 860 O O . ARG A 1 109 ? 14.214 -16.105 -19.112 1.00 48.06 109 ARG A O 1
ATOM 867 N N . LYS A 1 110 ? 15.505 -17.668 -20.109 1.00 45.03 110 LYS A N 1
ATOM 868 C CA . LYS A 1 110 ? 15.573 -17.091 -21.468 1.00 45.03 110 LYS A CA 1
ATOM 869 C C . LYS A 1 110 ? 14.234 -17.112 -22.228 1.00 45.03 110 LYS A C 1
ATOM 871 O O . LYS A 1 110 ? 14.198 -17.313 -23.437 1.00 45.03 110 LYS A O 1
ATOM 876 N N . SER A 1 111 ? 13.115 -16.984 -21.523 1.00 45.28 111 SER A N 1
ATOM 877 C CA . SER A 1 111 ? 11.806 -16.779 -22.129 1.00 45.28 111 SER A CA 1
ATOM 878 C C . SER A 1 111 ? 11.673 -15.313 -22.510 1.00 45.28 111 SER A C 1
ATOM 880 O O . SER A 1 111 ? 11.829 -14.441 -21.657 1.00 45.28 111 SER A O 1
ATOM 882 N N . GLU A 1 112 ? 11.333 -15.049 -23.768 1.00 52.97 112 GLU A N 1
ATOM 883 C CA . GLU A 1 112 ? 10.906 -13.726 -24.217 1.00 52.97 112 GLU A CA 1
ATOM 884 C C . GLU A 1 112 ? 9.844 -13.183 -23.240 1.00 52.97 112 GLU A C 1
ATOM 886 O O . GLU A 1 112 ? 8.843 -13.860 -22.991 1.00 52.97 112 GLU A O 1
ATOM 891 N N . HIS A 1 113 ? 10.048 -11.981 -22.680 1.00 59.00 113 HIS A N 1
ATOM 892 C CA . HIS A 1 113 ? 9.106 -11.330 -21.755 1.00 59.00 113 HIS A CA 1
ATOM 893 C C . HIS A 1 113 ? 7.823 -10.905 -22.506 1.00 59.00 113 HIS A C 1
ATOM 895 O O . HIS A 1 113 ? 7.604 -9.734 -22.815 1.00 59.00 113 HIS A O 1
ATOM 901 N N . LYS A 1 114 ? 6.992 -11.894 -22.856 1.00 62.38 114 LYS A N 1
ATOM 902 C CA . LYS A 1 114 ? 5.709 -11.774 -23.573 1.00 62.38 114 LYS A CA 1
ATOM 903 C C . LYS A 1 114 ? 4.498 -11.794 -22.635 1.00 62.38 114 LYS A C 1
ATOM 905 O O . LYS A 1 114 ? 3.401 -11.453 -23.061 1.00 62.38 114 LYS A O 1
ATOM 910 N N . SER A 1 115 ? 4.693 -12.185 -21.376 1.00 71.00 115 SER A N 1
ATOM 911 C CA . SER A 1 115 ? 3.662 -12.228 -20.337 1.00 71.00 115 SER A CA 1
ATOM 912 C C . SER A 1 115 ? 4.029 -11.306 -19.184 1.00 71.00 115 SER A C 1
ATOM 914 O O . SER A 1 115 ? 5.203 -11.116 -18.878 1.00 71.00 115 SER A O 1
ATOM 916 N N . MET A 1 116 ? 3.000 -10.800 -18.515 1.00 81.06 116 MET A N 1
ATOM 917 C CA . MET A 1 116 ? 3.102 -10.253 -17.168 1.00 81.06 116 MET A CA 1
ATOM 918 C C . MET A 1 116 ? 3.570 -11.327 -16.177 1.00 81.06 116 MET A C 1
ATOM 920 O O . MET A 1 116 ? 3.204 -12.501 -16.306 1.00 81.06 116 MET A O 1
ATOM 924 N N . THR A 1 117 ? 4.330 -10.902 -15.172 1.00 83.62 117 THR A N 1
ATOM 925 C CA . THR A 1 117 ? 4.877 -11.731 -14.090 1.00 83.62 117 THR A CA 1
ATOM 926 C C . THR A 1 117 ? 4.640 -11.066 -12.735 1.00 83.62 117 THR A C 1
ATOM 928 O O . THR A 1 117 ? 4.584 -9.842 -12.625 1.00 83.62 117 THR A O 1
ATOM 931 N N . VAL A 1 118 ? 4.504 -11.878 -11.684 1.00 86.12 118 VAL A N 1
ATOM 932 C CA . VAL A 1 118 ? 4.403 -11.401 -10.297 1.00 86.12 118 VAL A CA 1
ATOM 933 C C . VAL A 1 118 ? 5.515 -12.046 -9.486 1.00 86.12 118 VAL A C 1
ATOM 935 O O . VAL A 1 118 ? 5.636 -13.271 -9.451 1.00 86.12 118 VAL A O 1
ATOM 938 N N . THR A 1 119 ? 6.355 -11.222 -8.864 1.00 87.88 119 THR A N 1
ATOM 939 C CA . THR A 1 119 ? 7.487 -11.663 -8.047 1.00 87.88 119 THR A CA 1
ATOM 940 C C . THR A 1 119 ? 7.320 -11.159 -6.625 1.00 87.88 119 THR A C 1
ATOM 942 O O . THR A 1 119 ? 7.290 -9.956 -6.374 1.00 87.88 119 THR A O 1
ATOM 945 N N . LYS A 1 120 ? 7.263 -12.094 -5.679 1.00 89.00 120 LYS A N 1
ATOM 946 C CA . LYS A 1 120 ? 7.205 -11.801 -4.251 1.00 89.00 120 LYS A CA 1
ATOM 947 C C . LYS A 1 120 ? 8.608 -11.761 -3.649 1.00 89.00 120 LYS A C 1
ATOM 949 O O . LYS A 1 120 ? 9.369 -12.717 -3.794 1.00 89.00 120 LYS A O 1
ATOM 954 N N . VAL A 1 121 ? 8.929 -10.684 -2.935 1.00 89.25 121 VAL A N 1
ATOM 955 C CA . VAL A 1 121 ? 10.208 -10.504 -2.225 1.00 89.25 121 VAL A CA 1
ATOM 956 C C . VAL A 1 121 ? 9.922 -10.268 -0.747 1.00 89.25 121 VAL A C 1
ATOM 958 O O . VAL A 1 121 ? 9.111 -9.411 -0.414 1.00 89.25 121 VAL A O 1
ATOM 961 N N . ILE A 1 122 ? 10.567 -11.023 0.143 1.00 88.31 122 ILE A N 1
ATOM 962 C CA . ILE A 1 122 ? 10.399 -10.899 1.599 1.00 88.31 122 ILE A CA 1
ATOM 963 C C . ILE A 1 122 ? 11.710 -10.411 2.215 1.00 88.31 122 ILE A C 1
ATOM 965 O O . ILE A 1 122 ? 12.783 -10.928 1.909 1.00 88.31 122 ILE A O 1
ATOM 969 N N . SER A 1 123 ? 11.607 -9.441 3.117 1.00 85.62 123 SER A N 1
ATOM 970 C CA . SER A 1 123 ? 12.685 -8.940 3.960 1.00 85.62 123 SER A CA 1
ATOM 971 C C . SER A 1 123 ? 12.363 -9.251 5.419 1.00 85.62 123 SER A C 1
ATOM 973 O O . SER A 1 123 ? 11.662 -8.492 6.090 1.00 85.62 123 SER A O 1
ATOM 975 N N . GLU A 1 124 ? 12.861 -10.384 5.920 1.00 82.31 124 GLU A N 1
ATOM 976 C CA . GLU A 1 124 ? 12.615 -10.839 7.299 1.00 82.31 124 GLU A CA 1
ATOM 977 C C . GLU A 1 124 ? 13.124 -9.826 8.335 1.00 82.31 124 GLU A C 1
ATOM 979 O O . GLU A 1 124 ? 12.439 -9.538 9.316 1.00 82.31 124 GLU A O 1
ATOM 984 N N . GLN A 1 125 ? 14.280 -9.207 8.067 1.00 82.00 125 GLN A N 1
ATOM 985 C CA . GLN A 1 125 ? 14.878 -8.166 8.911 1.00 82.00 125 GLN A CA 1
ATOM 986 C C . GLN A 1 125 ? 13.975 -6.937 9.087 1.00 82.00 125 GLN A C 1
ATOM 988 O O . GLN A 1 125 ? 14.016 -6.300 10.135 1.00 82.00 125 GLN A O 1
ATOM 993 N N . ARG A 1 126 ? 13.165 -6.594 8.073 1.00 79.62 126 ARG A N 1
ATOM 994 C CA . ARG A 1 126 ? 12.244 -5.443 8.105 1.00 79.62 126 ARG A CA 1
ATOM 995 C C . ARG A 1 126 ? 10.771 -5.832 8.266 1.00 79.62 126 ARG A C 1
ATOM 997 O O . ARG A 1 126 ? 9.927 -4.944 8.268 1.00 79.62 126 ARG A O 1
ATOM 1004 N N . GLN A 1 127 ? 10.462 -7.129 8.381 1.00 87.06 127 GLN A N 1
ATOM 1005 C CA . GLN A 1 127 ? 9.092 -7.669 8.382 1.00 87.06 127 GLN A CA 1
ATOM 1006 C C . GLN A 1 127 ? 8.239 -7.101 7.227 1.00 87.06 127 GLN A C 1
ATOM 1008 O O . GLN A 1 127 ? 7.088 -6.705 7.409 1.00 87.06 127 GLN A O 1
ATOM 1013 N N . LEU A 1 128 ? 8.846 -7.022 6.038 1.00 91.25 128 LEU A N 1
ATOM 1014 C CA . LEU A 1 128 ? 8.307 -6.323 4.871 1.00 91.25 128 LEU A CA 1
ATOM 1015 C C . LEU A 1 128 ? 8.298 -7.230 3.640 1.00 91.25 128 LEU A C 1
ATOM 1017 O O . LEU A 1 128 ? 9.242 -7.974 3.385 1.00 91.25 128 LE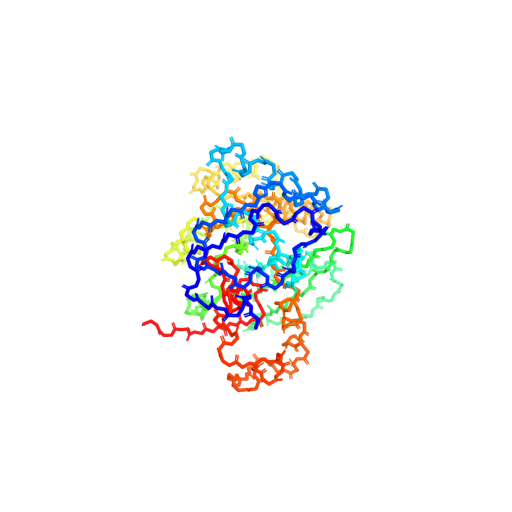U A O 1
ATOM 1021 N N . GLU A 1 129 ? 7.229 -7.131 2.867 1.00 92.81 129 GLU A N 1
ATOM 1022 C CA . GLU A 1 129 ? 6.949 -7.914 1.678 1.00 92.81 129 GLU A CA 1
ATOM 1023 C C . GLU A 1 129 ? 6.654 -6.991 0.489 1.00 92.81 129 GLU A C 1
ATOM 1025 O O . GLU A 1 129 ? 5.835 -6.073 0.577 1.00 92.81 129 GLU A O 1
ATOM 1030 N N . PHE A 1 130 ? 7.302 -7.259 -0.641 1.00 93.06 130 PHE A N 1
ATOM 1031 C CA . PHE A 1 130 ? 7.030 -6.603 -1.914 1.00 93.06 130 PHE A CA 1
ATOM 1032 C C . PHE A 1 130 ? 6.301 -7.558 -2.854 1.00 93.06 130 PHE A C 1
ATOM 1034 O O . PHE A 1 130 ? 6.793 -8.652 -3.129 1.00 93.06 130 PHE A O 1
ATOM 1041 N N . GLU A 1 131 ? 5.150 -7.121 -3.361 1.00 93.12 131 GLU A N 1
ATOM 1042 C CA . GLU A 1 131 ? 4.408 -7.782 -4.439 1.00 93.12 131 GLU A CA 1
ATOM 1043 C C . GLU A 1 131 ? 4.736 -7.040 -5.742 1.00 93.12 131 GLU A C 1
ATOM 1045 O O . GLU A 1 131 ? 4.176 -5.975 -6.016 1.00 93.12 131 GLU A O 1
ATOM 1050 N N . ILE A 1 132 ? 5.715 -7.544 -6.499 1.00 93.12 132 ILE A N 1
ATOM 1051 C CA . ILE A 1 132 ? 6.260 -6.868 -7.682 1.00 93.12 132 ILE A CA 1
ATOM 1052 C C . ILE A 1 132 ? 5.551 -7.374 -8.936 1.00 93.12 132 ILE A C 1
ATOM 1054 O O . ILE A 1 132 ? 5.805 -8.485 -9.398 1.00 93.12 132 ILE A O 1
ATOM 1058 N N . TRP A 1 133 ? 4.684 -6.535 -9.491 1.00 91.44 133 TRP A N 1
ATOM 1059 C CA . TRP A 1 133 ? 3.983 -6.732 -10.753 1.00 91.44 133 TRP A CA 1
ATOM 1060 C C . TRP A 1 133 ? 4.829 -6.184 -11.897 1.00 91.44 133 TRP A C 1
ATOM 1062 O O . TRP A 1 133 ? 5.010 -4.976 -12.026 1.00 91.44 133 TRP A O 1
ATOM 1072 N N . GLU A 1 134 ? 5.353 -7.070 -12.729 1.00 88.81 134 GLU A N 1
ATOM 1073 C CA . GLU A 1 134 ? 6.155 -6.737 -13.899 1.00 88.81 134 GLU A CA 1
ATOM 1074 C C . GLU A 1 134 ? 5.277 -6.788 -15.150 1.00 88.81 134 GLU A C 1
ATOM 1076 O O . GLU A 1 134 ? 4.704 -7.832 -15.476 1.00 88.81 134 GLU A O 1
ATOM 1081 N N . LEU A 1 135 ? 5.170 -5.661 -15.857 1.00 87.69 135 LEU A N 1
ATOM 1082 C CA . LEU A 1 135 ? 4.444 -5.587 -17.119 1.00 87.69 135 LEU A CA 1
ATOM 1083 C C . LEU A 1 135 ? 5.433 -5.457 -18.290 1.00 87.69 135 LEU A C 1
ATOM 1085 O O . LEU A 1 135 ? 6.326 -4.601 -18.250 1.00 87.69 135 LEU A O 1
ATOM 1089 N N . PRO A 1 136 ? 5.281 -6.268 -19.354 1.00 79.50 136 PRO A N 1
ATOM 1090 C CA . PRO A 1 136 ? 6.181 -6.229 -20.501 1.00 79.50 136 PRO A CA 1
ATOM 1091 C C . PRO A 1 136 ? 6.001 -4.917 -21.274 1.00 79.50 136 PRO A C 1
ATOM 1093 O O . PRO A 1 136 ? 4.916 -4.343 -21.280 1.00 79.50 136 PRO A O 1
ATOM 1096 N N . ASP A 1 137 ? 7.026 -4.429 -21.972 1.00 77.12 137 ASP A N 1
ATOM 1097 C CA . ASP A 1 137 ? 6.892 -3.190 -22.755 1.00 77.12 137 ASP A CA 1
ATOM 1098 C C . ASP A 1 137 ? 6.253 -3.468 -24.132 1.00 77.12 137 ASP A C 1
ATOM 1100 O O . ASP A 1 137 ? 6.945 -3.794 -25.106 1.00 77.12 137 ASP A O 1
ATOM 1104 N N . THR A 1 138 ? 4.916 -3.437 -24.189 1.00 75.81 138 THR A N 1
ATOM 1105 C CA . THR A 1 138 ? 4.101 -3.782 -25.370 1.00 75.81 138 THR A CA 1
ATOM 1106 C C . THR A 1 138 ? 2.895 -2.851 -25.528 1.00 75.81 138 THR A C 1
ATOM 1108 O O . THR A 1 138 ? 2.433 -2.253 -24.560 1.00 75.81 138 THR A O 1
ATOM 1111 N N . LYS A 1 139 ? 2.302 -2.798 -26.732 1.00 74.25 139 LYS A N 1
ATOM 1112 C CA . LYS A 1 139 ? 1.048 -2.057 -26.980 1.00 74.25 139 LYS A CA 1
ATOM 1113 C C . LYS A 1 139 ? -0.154 -2.574 -26.172 1.00 74.25 139 LYS A C 1
ATOM 1115 O O . LYS A 1 139 ? -1.097 -1.825 -25.965 1.00 74.25 139 LYS A O 1
ATOM 1120 N N . VAL A 1 140 ? -0.136 -3.832 -25.721 1.00 76.06 140 VAL A N 1
ATOM 1121 C CA . VAL A 1 140 ? -1.202 -4.399 -24.870 1.00 76.06 140 VAL A CA 1
ATOM 1122 C C . VAL A 1 140 ? -1.121 -3.823 -23.454 1.00 76.06 140 VAL A C 1
ATOM 1124 O O . VAL A 1 140 ? -2.137 -3.636 -22.791 1.00 76.06 140 VAL A O 1
ATOM 1127 N N . THR A 1 141 ? 0.086 -3.480 -23.005 1.00 81.31 141 THR A N 1
ATOM 1128 C CA . THR A 1 141 ? 0.358 -3.014 -21.645 1.00 81.31 141 THR A CA 1
ATOM 1129 C C . THR A 1 141 ? -0.353 -1.709 -21.315 1.00 81.31 141 THR A C 1
ATOM 1131 O O . THR A 1 141 ? -0.894 -1.598 -20.223 1.00 81.31 141 THR A O 1
ATOM 1134 N N . SER A 1 142 ? -0.437 -0.751 -22.244 1.00 79.12 142 SER A N 1
ATOM 1135 C CA . SER A 1 142 ? -1.188 0.494 -22.019 1.00 79.12 142 SER A CA 1
ATOM 1136 C C . SER A 1 142 ? -2.696 0.268 -21.871 1.00 79.12 142 SER A C 1
ATOM 1138 O O . SER A 1 142 ? -3.339 0.997 -21.121 1.00 79.12 142 SER A O 1
ATOM 1140 N N . VAL A 1 143 ? -3.252 -0.756 -22.531 1.00 83.44 143 VAL A N 1
ATOM 1141 C CA . VAL A 1 143 ? -4.677 -1.120 -22.434 1.00 83.44 143 VAL A CA 1
ATOM 1142 C C . VAL A 1 143 ? -4.994 -1.733 -21.071 1.00 83.44 143 VAL A C 1
ATOM 1144 O O . VAL A 1 143 ? -6.011 -1.401 -20.470 1.00 83.44 143 VAL A O 1
ATOM 1147 N N . ILE A 1 144 ? -4.122 -2.611 -20.562 1.00 85.81 144 ILE A N 1
ATOM 1148 C CA . ILE A 1 144 ? -4.354 -3.301 -19.283 1.00 85.81 144 ILE A CA 1
ATOM 1149 C C . ILE A 1 144 ? -3.838 -2.530 -18.063 1.00 85.81 144 ILE A C 1
ATOM 1151 O O . ILE A 1 144 ? -4.294 -2.816 -16.959 1.00 85.81 144 ILE A O 1
ATOM 1155 N N . LEU A 1 145 ? -2.934 -1.553 -18.231 1.00 88.12 145 LEU A N 1
ATOM 1156 C CA . LEU A 1 145 ? -2.312 -0.793 -17.136 1.00 88.12 145 LEU A CA 1
ATOM 1157 C C . LEU A 1 145 ? -3.316 -0.287 -16.079 1.00 88.12 145 LEU A C 1
ATOM 1159 O O . LEU A 1 145 ? -3.026 -0.496 -14.900 1.00 88.12 145 LEU A O 1
ATOM 1163 N N . PRO A 1 146 ? -4.494 0.278 -16.427 1.00 89.06 146 PRO A N 1
ATOM 1164 C CA . PRO A 1 146 ? -5.475 0.740 -15.440 1.00 89.06 146 PRO A CA 1
ATOM 1165 C C . PRO A 1 146 ? -5.889 -0.324 -14.413 1.00 89.06 146 PRO A C 1
ATOM 1167 O O . PRO A 1 146 ? -6.119 0.013 -13.257 1.00 89.06 146 PRO A O 1
ATOM 1170 N N . CYS A 1 147 ? -5.885 -1.614 -14.776 1.00 87.56 147 CYS A N 1
ATOM 1171 C CA . CYS A 1 147 ? -6.199 -2.722 -13.862 1.00 87.56 147 CYS A CA 1
ATOM 1172 C C . CYS A 1 147 ? -5.208 -2.837 -12.686 1.00 87.56 147 CYS A C 1
ATOM 1174 O O . CYS A 1 147 ? -5.526 -3.427 -11.655 1.00 87.56 147 CYS A O 1
ATOM 1176 N N . PHE A 1 148 ? -3.994 -2.305 -12.851 1.00 90.44 148 PHE A N 1
ATOM 1177 C CA . PHE A 1 148 ? -2.893 -2.368 -11.887 1.00 90.44 148 PHE A CA 1
ATOM 1178 C C . PHE A 1 148 ? -2.728 -1.065 -11.105 1.00 90.44 148 PHE A C 1
ATOM 1180 O O . PHE A 1 148 ? -2.065 -1.072 -10.064 1.00 90.44 148 PHE A O 1
ATOM 1187 N N . LEU A 1 149 ? -3.327 0.027 -11.590 1.00 91.50 149 LEU A N 1
ATOM 1188 C CA . LEU A 1 149 ? -3.230 1.356 -11.004 1.00 91.50 149 LEU A CA 1
ATOM 1189 C C . LEU A 1 149 ? -4.055 1.432 -9.716 1.00 91.50 149 LEU A C 1
ATOM 1191 O O . LEU A 1 149 ? -5.279 1.474 -9.721 1.00 91.50 149 LEU A O 1
ATOM 1195 N N . THR A 1 150 ? -3.351 1.454 -8.591 1.00 91.12 150 THR A N 1
ATOM 1196 C CA . THR A 1 150 ? -3.918 1.537 -7.243 1.00 91.12 150 THR A CA 1
ATOM 1197 C C . THR A 1 150 ? -3.234 2.625 -6.424 1.00 91.12 150 THR A C 1
ATOM 1199 O O . THR A 1 150 ? -2.045 2.916 -6.596 1.00 91.12 150 THR A O 1
ATOM 1202 N N . LEU A 1 151 ? -3.980 3.225 -5.492 1.00 87.56 151 LEU A N 1
ATOM 1203 C CA . LEU A 1 151 ? -3.414 4.137 -4.498 1.00 87.56 151 LEU A CA 1
ATOM 1204 C C . LEU A 1 151 ? -2.337 3.424 -3.662 1.00 87.56 151 LEU A C 1
ATOM 1206 O O . LEU A 1 151 ? -2.319 2.197 -3.557 1.00 87.56 151 LEU A O 1
ATOM 1210 N N . ASN A 1 152 ? -1.440 4.201 -3.050 1.00 90.25 152 ASN A N 1
ATOM 1211 C CA . ASN A 1 152 ? -0.423 3.705 -2.112 1.00 90.25 152 ASN A CA 1
ATOM 1212 C C . ASN A 1 152 ? 0.505 2.602 -2.679 1.00 90.25 152 ASN A C 1
ATOM 1214 O O . ASN A 1 152 ? 1.073 1.818 -1.923 1.00 90.25 152 ASN A O 1
ATOM 1218 N N . SER A 1 153 ? 0.653 2.540 -4.004 1.00 94.25 153 SER A N 1
ATOM 1219 C CA . SER A 1 153 ? 1.561 1.631 -4.719 1.00 94.25 153 SER A CA 1
ATOM 1220 C C . SER A 1 153 ? 2.769 2.405 -5.256 1.00 94.25 153 SER A C 1
ATOM 1222 O O . SER A 1 153 ? 2.661 3.607 -5.512 1.00 94.25 153 SER A O 1
ATOM 1224 N N . LEU A 1 154 ? 3.904 1.726 -5.435 1.00 96.31 154 LEU A N 1
ATOM 1225 C CA . LEU A 1 154 ? 5.124 2.312 -6.000 1.00 96.31 154 LEU A CA 1
ATOM 1226 C C . LEU A 1 154 ? 5.256 1.938 -7.484 1.00 96.31 154 LEU A C 1
ATOM 1228 O O . LEU A 1 154 ? 5.266 0.757 -7.827 1.00 96.31 154 LEU A O 1
ATOM 1232 N N . TYR A 1 155 ? 5.385 2.935 -8.355 1.00 96.12 155 TYR A N 1
ATOM 1233 C CA . TYR A 1 155 ? 5.515 2.752 -9.801 1.00 96.12 155 TYR A CA 1
ATOM 1234 C C . TYR A 1 155 ? 6.977 2.896 -10.219 1.00 96.12 155 TYR A C 1
ATOM 1236 O O . TYR A 1 155 ? 7.532 3.992 -10.159 1.00 96.12 155 TYR A O 1
ATOM 1244 N N . LEU A 1 156 ? 7.599 1.794 -10.636 1.00 95.81 156 LEU A N 1
ATOM 1245 C CA . LEU A 1 156 ? 8.955 1.773 -11.179 1.00 95.81 156 LEU A CA 1
ATOM 1246 C C . LEU A 1 156 ? 8.890 1.909 -12.698 1.00 95.81 156 LEU A C 1
ATOM 1248 O O . LEU A 1 156 ? 8.317 1.060 -13.380 1.00 95.81 156 LEU A O 1
ATOM 1252 N N . ILE A 1 157 ? 9.499 2.962 -13.229 1.00 94.31 157 ILE A N 1
ATOM 1253 C CA . ILE A 1 157 ? 9.580 3.213 -14.667 1.00 94.31 157 ILE A CA 1
ATOM 1254 C C . ILE A 1 157 ? 11.031 3.036 -15.077 1.00 94.31 157 ILE A C 1
ATOM 1256 O O . ILE A 1 157 ? 11.900 3.813 -14.687 1.00 94.31 157 ILE A O 1
ATOM 1260 N N . VAL A 1 158 ? 11.292 1.976 -15.833 1.00 91.38 158 VAL A N 1
ATOM 1261 C CA . VAL A 1 158 ? 12.631 1.629 -16.296 1.00 91.38 158 VAL A CA 1
ATOM 1262 C C . VAL A 1 158 ? 12.939 2.429 -17.557 1.00 91.38 158 VAL A C 1
ATOM 1264 O O . VAL A 1 158 ? 12.190 2.368 -18.536 1.00 91.38 158 VAL A O 1
ATOM 1267 N N . HIS A 1 159 ? 14.046 3.167 -17.525 1.00 91.06 159 HIS A N 1
ATOM 1268 C CA . HIS A 1 159 ? 14.615 3.868 -18.671 1.00 91.06 159 HIS A CA 1
ATOM 1269 C C . HIS A 1 159 ? 16.007 3.309 -18.958 1.00 91.06 159 HIS A C 1
ATOM 1271 O O . HIS A 1 159 ? 16.926 3.481 -18.160 1.00 91.06 159 HIS A O 1
ATOM 1277 N N . ASP A 1 160 ? 16.167 2.611 -20.079 1.00 88.19 160 ASP A N 1
ATOM 1278 C CA . ASP A 1 160 ? 17.472 2.108 -20.506 1.00 88.19 160 ASP A CA 1
ATOM 1279 C C . ASP A 1 160 ? 18.184 3.161 -21.360 1.00 88.19 160 ASP A C 1
ATOM 1281 O O . ASP A 1 160 ? 18.000 3.242 -22.578 1.00 88.19 160 ASP A O 1
ATOM 1285 N N . VAL A 1 161 ? 19.016 3.965 -20.698 1.00 89.12 161 VAL A N 1
ATOM 1286 C CA . VAL A 1 161 ? 19.821 5.030 -21.311 1.00 89.12 161 VAL A CA 1
ATOM 1287 C C . VAL A 1 161 ? 20.776 4.453 -22.362 1.00 89.12 161 VAL A C 1
ATOM 1289 O O . VAL A 1 161 ? 21.093 5.117 -23.343 1.00 89.12 161 VAL A O 1
ATOM 1292 N N . SER A 1 162 ? 21.182 3.189 -22.229 1.00 83.75 162 SER A N 1
ATOM 1293 C CA . SER A 1 162 ? 22.062 2.505 -23.189 1.00 83.75 162 SER A CA 1
ATOM 1294 C C . SER A 1 162 ? 21.400 2.270 -24.554 1.00 83.75 162 SER A C 1
ATOM 1296 O O . SER A 1 162 ? 22.103 2.115 -25.551 1.00 83.75 162 SER A O 1
ATOM 1298 N N . ASN A 1 163 ? 20.064 2.207 -24.604 1.00 81.75 163 ASN A N 1
ATOM 1299 C CA . ASN A 1 163 ? 19.291 1.967 -25.829 1.00 81.75 163 ASN A CA 1
ATOM 1300 C C . ASN A 1 163 ? 18.506 3.196 -26.304 1.00 81.75 163 ASN A C 1
ATOM 1302 O O . ASN A 1 163 ? 18.372 3.391 -27.509 1.00 81.75 163 ASN A O 1
ATOM 1306 N N . TYR A 1 164 ? 17.985 4.000 -25.377 1.00 83.38 164 TYR A N 1
ATOM 1307 C CA . TYR A 1 164 ? 17.141 5.162 -25.675 1.00 83.38 164 TYR A CA 1
ATOM 1308 C C . TYR A 1 164 ? 17.866 6.501 -25.489 1.00 83.38 164 TYR A C 1
ATOM 1310 O O . TYR A 1 164 ? 17.317 7.546 -25.829 1.00 83.38 164 TYR A O 1
ATOM 1318 N N . GLY A 1 165 ? 19.095 6.493 -24.963 1.00 86.00 165 GLY A N 1
ATOM 1319 C CA . GLY A 1 165 ? 19.857 7.708 -24.699 1.00 86.00 165 GLY A CA 1
ATOM 1320 C C . GLY A 1 165 ? 19.085 8.664 -23.795 1.00 86.00 165 GLY A C 1
ATOM 1321 O O . GLY A 1 165 ? 18.576 8.286 -22.734 1.00 86.00 165 GLY A O 1
ATOM 1322 N N . ASP A 1 166 ? 18.979 9.909 -24.246 1.00 86.62 166 ASP A N 1
ATOM 1323 C CA . ASP A 1 166 ? 18.280 10.982 -23.555 1.00 86.62 166 ASP A CA 1
ATOM 1324 C C . ASP A 1 166 ? 16.822 11.183 -24.021 1.00 86.62 166 ASP A C 1
ATOM 1326 O O . ASP A 1 166 ? 16.184 12.153 -23.591 1.00 86.62 166 ASP A O 1
ATOM 1330 N N . ASP A 1 167 ? 16.274 10.282 -24.850 1.00 91.44 167 ASP A N 1
ATOM 1331 C CA . ASP A 1 167 ? 14.856 10.284 -25.225 1.00 91.44 167 ASP A CA 1
ATOM 1332 C C . ASP A 1 167 ? 13.974 9.866 -24.039 1.00 91.44 167 ASP A C 1
ATOM 1334 O O . ASP A 1 167 ? 13.981 8.723 -23.586 1.00 91.44 167 ASP A O 1
ATOM 1338 N N . LEU A 1 168 ? 13.168 10.809 -23.553 1.00 93.19 168 LEU A N 1
ATOM 1339 C CA . LEU A 1 168 ? 12.251 10.612 -22.434 1.00 93.19 168 LEU A CA 1
ATOM 1340 C C . LEU A 1 168 ? 10.787 10.432 -22.866 1.00 93.19 168 LEU A C 1
ATOM 1342 O O . LEU A 1 168 ? 9.926 10.352 -21.993 1.00 93.19 168 LEU A O 1
ATOM 1346 N N . GLN A 1 169 ? 10.465 10.325 -24.163 1.00 91.19 169 GLN A N 1
ATOM 1347 C CA . GLN A 1 169 ? 9.073 10.206 -24.636 1.00 91.19 169 GLN A CA 1
ATOM 1348 C C . GLN A 1 169 ? 8.357 8.969 -24.066 1.00 91.19 169 GLN A C 1
ATOM 1350 O O . GLN A 1 169 ? 7.225 9.057 -23.590 1.00 91.19 169 GLN A O 1
ATOM 1355 N N . SER A 1 170 ? 9.043 7.821 -24.028 1.00 88.94 170 SER A N 1
ATOM 1356 C CA . SER A 1 170 ? 8.554 6.581 -23.397 1.00 88.94 170 SER A CA 1
ATOM 1357 C C . SER A 1 170 ? 8.284 6.758 -21.895 1.00 88.94 170 SER A C 1
ATOM 1359 O O . SER A 1 170 ? 7.246 6.322 -21.390 1.00 88.94 170 SER A O 1
ATOM 1361 N N . VAL A 1 171 ? 9.188 7.441 -21.182 1.00 92.38 171 VAL A N 1
ATOM 1362 C CA . VAL A 1 171 ? 9.059 7.730 -19.744 1.00 92.38 171 VAL A CA 1
ATOM 1363 C C . VAL A 1 171 ? 7.882 8.673 -19.496 1.00 92.38 171 VAL A C 1
ATOM 1365 O O . VAL A 1 171 ? 7.028 8.374 -18.663 1.00 92.38 171 VAL A O 1
ATOM 1368 N N . PHE A 1 172 ? 7.783 9.757 -20.269 1.00 94.00 172 PHE A N 1
ATOM 1369 C CA . PHE A 1 172 ? 6.691 10.725 -20.204 1.00 94.00 172 PHE A CA 1
ATOM 1370 C C . PHE A 1 172 ? 5.335 10.047 -20.423 1.00 94.00 172 PHE A C 1
ATOM 1372 O O . PHE A 1 172 ? 4.469 10.134 -19.557 1.00 94.00 172 PHE A O 1
ATOM 1379 N N . ALA A 1 173 ? 5.174 9.277 -21.505 1.00 91.56 173 ALA A N 1
ATOM 1380 C CA . ALA A 1 173 ? 3.928 8.571 -21.805 1.00 91.56 173 ALA A CA 1
ATOM 1381 C C . ALA A 1 173 ? 3.499 7.610 -20.678 1.00 91.56 173 ALA A C 1
ATOM 1383 O O . ALA A 1 173 ? 2.317 7.560 -20.323 1.00 91.56 173 ALA A O 1
ATOM 1384 N N . LYS A 1 174 ? 4.447 6.881 -20.070 1.00 92.00 174 LYS A N 1
ATOM 1385 C CA . LYS A 1 174 ? 4.191 6.001 -18.914 1.00 92.00 174 LYS A CA 1
ATOM 1386 C C . LYS A 1 174 ? 3.766 6.801 -17.675 1.00 92.00 174 LYS A C 1
ATOM 1388 O O . LYS A 1 174 ? 2.785 6.434 -17.031 1.00 92.00 174 LYS A O 1
ATOM 1393 N N . ILE A 1 175 ? 4.439 7.916 -17.373 1.00 93.75 175 ILE A N 1
ATOM 1394 C CA . ILE A 1 175 ? 4.101 8.807 -16.249 1.00 93.75 175 ILE A CA 1
ATOM 1395 C C . ILE A 1 175 ? 2.716 9.434 -16.431 1.00 93.75 175 ILE A C 1
ATOM 1397 O O . ILE A 1 175 ? 1.886 9.328 -15.527 1.00 93.75 175 ILE A O 1
ATOM 1401 N N . SER A 1 176 ? 2.431 10.021 -17.597 1.00 92.00 176 SER A N 1
ATOM 1402 C CA . SER A 1 176 ? 1.127 10.614 -17.911 1.00 92.00 176 SER A CA 1
ATOM 1403 C C . SER A 1 176 ? 0.001 9.583 -17.827 1.00 92.00 176 SER A C 1
ATOM 1405 O O . SER A 1 176 ? -1.054 9.879 -17.270 1.00 92.00 176 SER A O 1
ATOM 1407 N N . SER A 1 177 ? 0.239 8.352 -18.294 1.00 91.38 177 SER A N 1
ATOM 1408 C CA . SER A 1 177 ? -0.733 7.255 -18.182 1.00 91.38 177 SER A CA 1
ATOM 1409 C C . SER A 1 177 ? -1.059 6.912 -16.725 1.00 91.38 177 SER A C 1
ATOM 1411 O O . SER A 1 177 ? -2.216 6.664 -16.412 1.00 91.38 177 SER A O 1
ATOM 1413 N N . ILE A 1 178 ? -0.079 6.928 -15.814 1.00 93.31 178 ILE A N 1
ATOM 1414 C CA . ILE A 1 178 ? -0.325 6.701 -14.378 1.00 93.31 178 ILE A CA 1
ATOM 1415 C C . ILE A 1 178 ? -1.065 7.899 -13.759 1.00 93.31 178 ILE A C 1
ATOM 1417 O O . ILE A 1 178 ? -2.041 7.722 -13.029 1.00 93.31 178 ILE A O 1
ATOM 1421 N N . GLN A 1 179 ? -0.619 9.121 -14.059 1.00 92.31 179 GLN A N 1
ATOM 1422 C CA . GLN A 1 179 ? -1.179 10.364 -13.512 1.00 92.31 179 GLN A CA 1
ATOM 1423 C C . GLN A 1 179 ? -2.621 10.638 -13.968 1.00 92.31 179 GLN A C 1
ATOM 1425 O O . GLN A 1 179 ? -3.360 11.302 -13.246 1.00 92.31 179 GLN A O 1
ATOM 1430 N N . ALA A 1 180 ? -3.047 10.092 -15.112 1.00 90.94 180 ALA A N 1
ATOM 1431 C CA . ALA A 1 180 ? -4.429 10.175 -15.584 1.00 90.94 180 ALA A CA 1
ATOM 1432 C C . ALA A 1 180 ? -5.438 9.439 -14.677 1.00 90.94 180 ALA A C 1
ATOM 1434 O O . ALA A 1 180 ? -6.601 9.830 -14.627 1.00 90.94 180 ALA A O 1
ATOM 1435 N N . TYR A 1 181 ? -5.005 8.403 -13.945 1.00 89.25 181 TYR A N 1
ATOM 1436 C CA . TYR A 1 181 ? -5.866 7.617 -13.043 1.00 89.25 181 TYR A CA 1
ATOM 1437 C C . TYR A 1 181 ? -5.555 7.836 -11.556 1.00 89.25 181 TYR A C 1
ATOM 1439 O O . TYR A 1 181 ? -6.415 7.609 -10.706 1.00 89.25 181 TYR A O 1
ATOM 1447 N N . ILE A 1 182 ? -4.329 8.248 -11.214 1.00 88.44 182 ILE A N 1
ATOM 1448 C CA . ILE A 1 182 ? -3.868 8.361 -9.826 1.00 88.44 182 ILE A CA 1
ATOM 1449 C C . ILE A 1 182 ? -3.491 9.803 -9.502 1.00 88.44 182 ILE A C 1
ATOM 1451 O O . ILE A 1 182 ? -2.555 10.362 -10.067 1.00 88.44 182 ILE A O 1
ATOM 1455 N N . LEU A 1 183 ? -4.153 10.373 -8.494 1.00 82.50 183 LEU A N 1
ATOM 1456 C CA . LEU A 1 183 ? -3.772 11.660 -7.923 1.00 82.50 183 LEU A CA 1
ATOM 1457 C C . LEU A 1 183 ? -2.489 11.519 -7.082 1.00 82.50 183 LEU A C 1
ATOM 1459 O O . LEU A 1 183 ? -2.489 10.839 -6.057 1.00 82.50 183 LEU A O 1
ATOM 1463 N N . CYS A 1 184 ? -1.419 12.210 -7.487 1.00 84.56 184 CYS A N 1
ATOM 1464 C CA . CYS A 1 184 ? -0.092 12.176 -6.848 1.00 84.56 184 CYS A CA 1
ATOM 1465 C C . CYS A 1 184 ? 0.508 10.752 -6.711 1.00 84.56 184 CYS A C 1
ATOM 1467 O O . CYS A 1 184 ? 0.719 10.293 -5.586 1.00 84.56 184 CYS A O 1
ATOM 1469 N N . PRO A 1 185 ? 0.798 10.045 -7.820 1.00 91.62 185 PRO A N 1
ATOM 1470 C CA . PRO A 1 185 ? 1.387 8.709 -7.770 1.00 91.62 185 PRO A CA 1
ATOM 1471 C C . PRO A 1 185 ? 2.822 8.745 -7.232 1.00 91.62 185 PRO A C 1
ATOM 1473 O O . PRO A 1 185 ? 3.575 9.683 -7.495 1.00 91.62 185 PRO A O 1
ATOM 1476 N N . HIS A 1 186 ? 3.227 7.687 -6.531 1.00 94.50 186 HIS A N 1
ATOM 1477 C CA . HIS A 1 186 ? 4.609 7.510 -6.094 1.00 94.50 186 HIS A CA 1
ATOM 1478 C C . HIS A 1 186 ? 5.414 6.848 -7.211 1.00 94.50 186 HIS A C 1
ATOM 1480 O O . HIS A 1 186 ? 5.260 5.654 -7.464 1.00 94.50 186 HIS A O 1
ATOM 1486 N N . ILE A 1 187 ? 6.238 7.637 -7.899 1.00 96.50 187 ILE A N 1
ATOM 1487 C CA . ILE A 1 187 ? 6.997 7.210 -9.078 1.00 96.50 187 ILE A CA 1
ATOM 1488 C C . ILE A 1 187 ? 8.490 7.172 -8.748 1.00 96.50 187 ILE A C 1
ATOM 1490 O O . ILE A 1 187 ? 9.033 8.112 -8.167 1.00 96.50 187 ILE A O 1
ATOM 1494 N N . MET A 1 188 ? 9.147 6.090 -9.160 1.00 97.31 188 MET A N 1
ATOM 1495 C CA . MET A 1 188 ? 10.596 5.934 -9.179 1.00 97.31 188 MET A CA 1
ATOM 1496 C C . MET A 1 188 ? 11.037 5.661 -10.620 1.00 97.31 188 MET A C 1
ATOM 1498 O O . MET A 1 188 ? 10.628 4.668 -11.219 1.00 97.31 188 MET A O 1
ATOM 1502 N N . ILE A 1 189 ? 11.870 6.530 -11.182 1.00 96.00 189 ILE A N 1
ATOM 1503 C CA . ILE A 1 189 ? 12.485 6.342 -12.495 1.00 96.00 189 ILE A CA 1
ATOM 1504 C C . ILE A 1 189 ? 13.828 5.649 -12.270 1.00 96.00 189 ILE A C 1
ATOM 1506 O O . ILE A 1 189 ? 14.691 6.180 -11.568 1.00 96.00 189 ILE A O 1
ATOM 1510 N N . VAL A 1 190 ? 14.002 4.459 -12.845 1.00 93.81 190 VAL A N 1
ATOM 1511 C CA . VAL A 1 190 ? 15.254 3.702 -12.741 1.00 93.81 190 VAL A CA 1
ATOM 1512 C C . VAL A 1 190 ? 16.001 3.780 -14.062 1.00 93.81 190 VAL A C 1
ATOM 1514 O O . VAL A 1 190 ? 15.562 3.217 -15.064 1.00 93.81 190 VAL A O 1
ATOM 1517 N N . CYS A 1 191 ? 17.129 4.483 -14.048 1.00 92.00 191 CYS A N 1
ATOM 1518 C CA . CYS A 1 191 ? 17.978 4.696 -15.211 1.00 92.00 191 CYS A CA 1
ATOM 1519 C C . CYS A 1 191 ? 19.035 3.593 -15.274 1.00 92.00 191 CYS A C 1
ATOM 1521 O O . CYS A 1 191 ? 19.905 3.519 -14.404 1.00 92.00 191 CYS A O 1
ATOM 1523 N N . ILE A 1 192 ? 18.950 2.729 -16.284 1.00 89.06 192 ILE A N 1
ATOM 1524 C CA . ILE A 1 192 ? 19.938 1.678 -16.541 1.00 89.06 192 ILE A CA 1
ATOM 1525 C C . ILE A 1 192 ? 20.963 2.217 -17.537 1.00 89.06 192 ILE A C 1
ATOM 1527 O O . ILE A 1 192 ? 20.594 2.698 -18.608 1.00 89.06 192 ILE A O 1
ATOM 1531 N N . TYR A 1 193 ? 22.244 2.113 -17.187 1.00 88.94 193 TYR A N 1
ATOM 1532 C CA . TYR A 1 193 ? 23.360 2.514 -18.041 1.00 88.94 193 TYR A CA 1
ATOM 1533 C C . TYR A 1 193 ? 24.301 1.339 -18.321 1.00 88.94 193 TYR A C 1
ATOM 1535 O O . TYR A 1 193 ? 24.428 0.407 -17.517 1.00 88.94 193 TYR A O 1
ATOM 1543 N N . SER A 1 194 ? 25.033 1.418 -19.432 1.00 86.81 194 SER A N 1
ATOM 1544 C CA . SER A 1 194 ? 26.153 0.521 -19.708 1.00 86.81 194 SER A CA 1
ATOM 1545 C C . SER A 1 194 ? 27.287 0.719 -18.691 1.00 86.81 194 SER A C 1
ATOM 1547 O O . SER A 1 194 ? 27.453 1.785 -18.098 1.00 86.81 194 SER A O 1
ATOM 1549 N N . ARG A 1 195 ? 28.126 -0.307 -18.511 1.00 84.19 195 ARG A N 1
ATOM 1550 C CA . ARG A 1 195 ? 29.290 -0.246 -17.603 1.00 84.19 195 ARG A CA 1
ATOM 1551 C C . ARG A 1 195 ? 30.367 0.763 -18.026 1.00 84.19 195 ARG A C 1
ATOM 1553 O O . ARG A 1 195 ? 31.241 1.065 -17.223 1.00 84.19 195 ARG A O 1
ATOM 1560 N N . SER A 1 196 ? 30.333 1.230 -19.273 1.00 86.19 196 SER A N 1
ATOM 1561 C CA . SER A 1 196 ? 31.306 2.158 -19.859 1.00 86.19 196 SER A CA 1
ATOM 1562 C C . SER A 1 196 ? 30.866 3.626 -19.827 1.00 86.19 196 SER A C 1
ATOM 1564 O O . SER A 1 196 ? 31.583 4.472 -20.355 1.00 86.19 196 SER A O 1
ATOM 1566 N N . VAL A 1 197 ? 29.705 3.945 -19.241 1.00 89.00 197 VAL A N 1
ATOM 1567 C CA . VAL A 1 197 ? 29.225 5.331 -19.143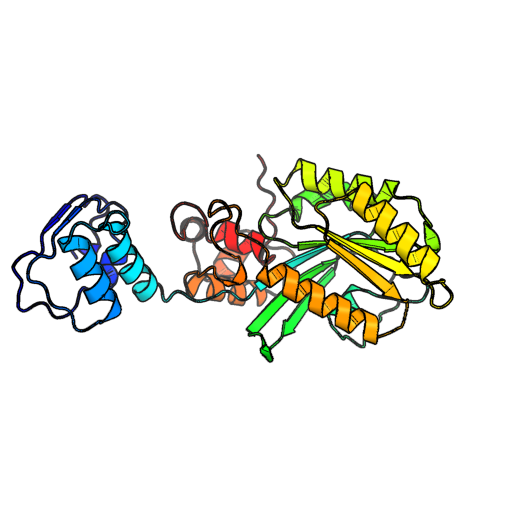 1.00 89.00 197 VAL A CA 1
ATOM 1568 C C . VAL A 1 197 ? 30.127 6.179 -18.233 1.00 89.00 197 VAL A C 1
ATOM 1570 O O . VAL A 1 197 ? 30.598 5.712 -17.194 1.00 89.00 197 VAL A O 1
ATOM 1573 N N . ASN A 1 198 ? 30.338 7.448 -18.591 1.00 91.50 198 ASN A N 1
ATOM 1574 C CA . ASN A 1 198 ? 30.967 8.419 -17.699 1.00 91.50 198 ASN A CA 1
ATOM 1575 C C . ASN A 1 198 ? 29.951 8.937 -16.658 1.00 91.50 198 ASN A C 1
ATOM 1577 O O . ASN A 1 198 ? 28.782 9.174 -16.971 1.00 91.50 198 ASN A O 1
ATOM 1581 N N . ARG A 1 199 ? 30.413 9.186 -15.427 1.00 89.94 199 ARG A N 1
ATOM 1582 C CA . ARG A 1 199 ? 29.624 9.812 -14.353 1.00 89.94 199 ARG A CA 1
ATOM 1583 C C . ARG A 1 199 ? 29.057 11.173 -14.753 1.00 89.94 199 ARG A C 1
ATOM 1585 O O . ARG A 1 199 ? 27.937 11.479 -14.361 1.00 89.94 199 ARG A O 1
ATOM 1592 N N . ASP A 1 200 ? 29.787 11.960 -15.543 1.00 92.69 200 ASP A N 1
ATOM 1593 C CA . ASP A 1 200 ? 29.305 13.275 -15.987 1.00 92.69 200 ASP A CA 1
ATOM 1594 C C . ASP A 1 200 ? 28.042 13.155 -16.849 1.00 92.69 200 ASP A C 1
ATOM 1596 O O . ASP A 1 200 ? 27.132 13.973 -16.743 1.00 92.69 200 ASP A O 1
ATOM 1600 N N . ASP A 1 201 ? 27.958 12.117 -17.684 1.00 90.69 201 ASP A N 1
ATOM 1601 C CA . ASP A 1 201 ? 26.805 11.886 -18.555 1.00 90.69 201 ASP A CA 1
ATOM 1602 C C . ASP A 1 201 ? 25.624 11.288 -17.781 1.00 90.69 201 ASP A C 1
ATOM 1604 O O . ASP A 1 201 ? 24.481 11.679 -18.021 1.00 90.69 201 ASP A O 1
ATOM 1608 N N . MET A 1 202 ? 25.893 10.448 -16.772 1.00 92.06 202 MET A N 1
ATOM 1609 C CA . MET A 1 202 ? 24.878 10.045 -15.790 1.00 92.06 202 MET A CA 1
ATOM 1610 C C . MET A 1 202 ? 24.293 11.265 -15.064 1.00 92.06 202 MET A C 1
ATOM 1612 O O . MET A 1 202 ? 23.076 11.410 -15.001 1.00 92.06 202 MET A O 1
ATOM 1616 N N . LEU A 1 203 ? 25.135 12.183 -14.575 1.00 93.50 203 LEU A N 1
ATOM 1617 C CA . LEU A 1 203 ? 24.696 13.364 -13.823 1.00 93.50 203 LEU A CA 1
ATOM 1618 C C . LEU A 1 203 ? 23.906 14.358 -14.691 1.00 93.50 203 LEU A C 1
ATOM 1620 O O . LEU A 1 203 ? 22.899 14.913 -14.241 1.00 93.50 203 LEU A O 1
ATOM 1624 N N . LYS A 1 204 ? 24.309 14.559 -15.955 1.00 93.69 204 LYS A N 1
ATOM 1625 C CA . LYS A 1 204 ? 23.521 15.325 -16.942 1.00 93.69 204 LYS A CA 1
ATOM 1626 C C . LYS A 1 204 ? 22.138 14.701 -17.139 1.00 93.69 204 LYS A C 1
ATOM 1628 O O . LYS A 1 204 ? 21.139 15.421 -17.147 1.00 93.69 204 LYS A O 1
ATOM 1633 N N . MET A 1 205 ? 22.073 13.375 -17.270 1.00 93.50 205 MET A N 1
ATOM 1634 C CA . MET A 1 205 ? 20.823 12.649 -17.487 1.00 93.50 205 MET A CA 1
ATOM 1635 C C . MET A 1 205 ? 19.907 12.693 -16.255 1.00 93.50 205 MET A C 1
ATOM 1637 O O . MET A 1 205 ? 18.724 13.008 -16.384 1.00 93.50 205 MET A O 1
ATOM 1641 N N . GLU A 1 206 ? 20.451 12.480 -15.054 1.00 93.94 206 GLU A N 1
ATOM 1642 C CA . GLU A 1 206 ? 19.743 12.655 -13.778 1.00 93.94 206 GLU A CA 1
ATOM 1643 C C . GLU A 1 206 ? 19.194 14.077 -13.624 1.00 93.94 206 GLU A C 1
ATOM 1645 O O . GLU A 1 206 ? 18.038 14.253 -13.239 1.00 93.94 206 GLU A O 1
ATOM 1650 N N . THR A 1 207 ? 19.981 15.094 -13.987 1.00 95.12 207 THR A N 1
ATOM 1651 C CA . THR A 1 207 ? 19.551 16.501 -13.967 1.00 95.12 207 THR A CA 1
ATOM 1652 C C . THR A 1 207 ? 18.401 16.743 -14.950 1.00 95.12 207 THR A C 1
ATOM 1654 O O . THR A 1 207 ? 17.382 17.323 -14.574 1.00 95.12 207 THR A O 1
ATOM 1657 N N . LYS A 1 208 ? 18.507 16.239 -16.189 1.00 95.06 208 LYS A N 1
ATOM 1658 C CA . LYS A 1 208 ? 17.452 16.336 -17.215 1.00 95.06 208 LYS A CA 1
ATOM 1659 C C . LYS A 1 208 ? 16.144 15.681 -16.750 1.00 95.06 208 LYS A C 1
ATOM 1661 O O . LYS A 1 208 ? 15.074 16.264 -16.914 1.00 95.06 208 LYS A O 1
ATOM 1666 N N . ILE A 1 209 ? 16.225 14.503 -16.127 1.00 94.94 209 ILE A N 1
ATOM 1667 C CA . ILE A 1 209 ? 15.065 13.782 -15.575 1.00 94.94 209 ILE A CA 1
ATOM 1668 C C . ILE A 1 209 ? 14.492 14.514 -14.354 1.00 94.94 209 ILE A C 1
ATOM 1670 O O . ILE A 1 209 ? 13.274 14.631 -14.252 1.00 94.94 209 ILE A O 1
ATOM 1674 N N . SER A 1 210 ? 15.333 15.063 -13.473 1.00 95.31 210 SER A N 1
ATOM 1675 C CA . SER A 1 210 ? 14.899 15.843 -12.299 1.00 95.31 210 SER A CA 1
ATOM 1676 C C . SER A 1 210 ? 14.101 17.084 -12.699 1.00 95.31 210 SER A C 1
ATOM 1678 O O . SER A 1 210 ? 13.082 17.390 -12.085 1.00 95.31 210 SER A O 1
ATOM 1680 N N . LEU A 1 211 ? 14.536 17.777 -13.756 1.00 95.62 211 LEU A N 1
ATOM 1681 C CA . LEU A 1 211 ? 13.838 18.941 -14.306 1.00 95.62 211 LEU A CA 1
ATOM 1682 C C . LEU A 1 211 ? 12.514 18.556 -14.985 1.00 95.62 211 LEU A C 1
ATOM 1684 O O . LEU A 1 211 ? 11.522 19.264 -14.829 1.00 95.62 211 LEU A O 1
ATOM 1688 N N . ALA A 1 212 ? 12.479 17.436 -15.714 1.00 95.12 212 ALA A N 1
ATOM 1689 C CA . ALA A 1 212 ? 11.269 16.954 -16.384 1.00 95.12 212 ALA A CA 1
ATOM 1690 C C . ALA A 1 212 ? 10.228 16.365 -15.411 1.00 95.12 212 ALA A C 1
ATOM 1692 O O . ALA A 1 212 ? 9.024 16.484 -15.639 1.00 95.12 212 ALA A O 1
ATOM 1693 N N . PHE A 1 213 ? 10.678 15.729 -14.325 1.00 95.00 213 PHE A N 1
ATOM 1694 C CA . PHE A 1 213 ? 9.842 14.957 -13.403 1.00 95.00 213 PHE A CA 1
ATOM 1695 C C . PHE A 1 213 ? 10.186 15.251 -11.926 1.00 95.00 213 PHE A C 1
ATOM 1697 O O . PHE A 1 213 ? 10.557 14.337 -11.189 1.00 95.00 213 PHE A O 1
ATOM 1704 N N . PRO A 1 214 ? 10.000 16.493 -11.435 1.00 93.06 214 PRO A N 1
ATOM 1705 C CA . PRO A 1 214 ? 10.478 16.936 -10.114 1.00 93.06 214 PRO A CA 1
ATOM 1706 C C . PRO A 1 214 ? 9.846 16.218 -8.907 1.00 93.06 214 PRO A C 1
ATOM 1708 O O . PRO A 1 214 ? 10.314 16.367 -7.783 1.00 93.06 214 PRO A O 1
ATOM 1711 N N . ASN A 1 215 ? 8.777 15.443 -9.122 1.00 91.12 215 ASN A N 1
ATOM 1712 C CA . ASN A 1 215 ? 8.103 14.646 -8.091 1.00 91.12 215 ASN A CA 1
ATOM 1713 C C . ASN A 1 215 ? 8.463 13.146 -8.140 1.00 91.12 215 ASN A C 1
ATOM 1715 O O . ASN A 1 215 ? 7.912 12.368 -7.360 1.00 91.12 215 ASN A O 1
ATOM 1719 N N . ALA A 1 216 ? 9.326 12.719 -9.067 1.00 94.56 216 ALA A N 1
ATOM 1720 C CA . ALA A 1 216 ? 9.780 11.337 -9.175 1.00 94.56 216 ALA A CA 1
ATOM 1721 C C . ALA A 1 216 ? 11.098 11.131 -8.416 1.00 94.56 216 ALA A C 1
ATOM 1723 O O . ALA A 1 216 ? 12.005 11.957 -8.477 1.00 94.56 216 ALA A O 1
ATOM 1724 N N . MET A 1 217 ? 11.228 9.993 -7.734 1.00 95.81 217 MET A N 1
ATOM 1725 C CA . MET A 1 217 ? 12.523 9.534 -7.231 1.00 95.81 217 MET A CA 1
ATOM 1726 C C . MET A 1 217 ? 13.352 9.013 -8.410 1.00 95.81 217 MET A C 1
ATOM 1728 O O . MET A 1 217 ? 12.819 8.298 -9.255 1.00 95.81 217 MET A O 1
ATOM 1732 N N . ILE A 1 218 ? 14.643 9.330 -8.472 1.00 95.75 218 ILE A N 1
ATOM 1733 C CA . ILE A 1 218 ? 15.530 8.878 -9.552 1.00 95.75 218 ILE A CA 1
ATOM 1734 C C . ILE A 1 218 ? 16.576 7.942 -8.957 1.00 95.75 218 ILE A C 1
ATOM 1736 O O . ILE A 1 218 ? 17.157 8.238 -7.914 1.00 95.75 218 ILE A O 1
ATOM 1740 N N . VAL A 1 219 ? 16.799 6.800 -9.608 1.00 94.50 219 VAL A N 1
ATOM 1741 C CA . VAL A 1 219 ? 17.826 5.833 -9.214 1.00 94.50 219 VAL A CA 1
ATOM 1742 C C . VAL A 1 219 ? 18.615 5.410 -10.445 1.00 94.50 219 VAL A C 1
ATOM 1744 O O . VAL A 1 219 ? 18.066 4.797 -11.358 1.00 94.50 219 VAL A O 1
ATOM 1747 N N . SER A 1 220 ? 19.911 5.699 -10.456 1.00 92.12 220 SER A N 1
ATOM 1748 C CA . SER A 1 220 ? 20.823 5.245 -11.505 1.00 92.12 220 SER A CA 1
ATOM 1749 C C . SER A 1 220 ? 21.472 3.913 -11.139 1.00 92.12 220 SER A C 1
ATOM 1751 O O . SER A 1 220 ? 21.962 3.734 -10.022 1.00 92.12 220 SER A O 1
ATOM 1753 N N . VAL A 1 221 ? 21.500 2.975 -12.087 1.00 89.44 221 VAL A N 1
ATOM 1754 C CA . VAL A 1 221 ? 22.121 1.655 -11.923 1.00 89.44 221 VAL A CA 1
ATOM 1755 C C . VAL A 1 221 ? 22.996 1.298 -13.125 1.00 89.44 221 VAL A C 1
ATOM 1757 O O . VAL A 1 221 ? 22.629 1.529 -14.277 1.00 89.44 221 VAL A O 1
ATOM 1760 N N . LEU A 1 222 ? 24.161 0.706 -12.859 1.00 87.75 222 LEU A N 1
ATOM 1761 C CA . LEU A 1 222 ? 25.048 0.178 -13.895 1.00 87.75 222 LEU A CA 1
ATOM 1762 C C . LEU A 1 222 ? 24.677 -1.277 -14.201 1.00 87.75 222 LEU A C 1
ATOM 1764 O O . LEU A 1 222 ? 24.568 -2.100 -13.288 1.00 87.75 222 LEU A O 1
ATOM 1768 N N . SER A 1 223 ? 24.506 -1.604 -15.482 1.00 81.94 223 SER A N 1
ATOM 1769 C CA . SER A 1 223 ? 24.119 -2.947 -15.921 1.00 81.94 223 SER A CA 1
ATOM 1770 C C . SER A 1 223 ? 25.108 -4.016 -15.430 1.00 81.94 223 SER A C 1
ATOM 1772 O O . SER A 1 223 ? 26.330 -3.914 -15.595 1.00 81.94 223 SER A O 1
ATOM 1774 N N . GLY A 1 224 ? 24.578 -5.049 -14.773 1.00 75.31 224 GLY A N 1
ATOM 1775 C CA . GLY A 1 224 ? 25.357 -6.156 -14.227 1.00 75.31 224 GLY A CA 1
ATOM 1776 C C . GLY A 1 224 ? 26.293 -5.801 -13.064 1.00 75.31 224 GLY A C 1
ATOM 1777 O O . GLY A 1 224 ? 27.231 -6.563 -12.833 1.00 75.31 224 GLY A O 1
ATOM 1778 N N . VAL A 1 225 ? 26.107 -4.674 -12.364 1.00 81.12 225 VAL A N 1
ATOM 1779 C CA . VAL A 1 225 ? 26.874 -4.307 -11.153 1.00 81.12 225 VAL A CA 1
ATOM 1780 C C . VAL A 1 225 ? 25.975 -4.463 -9.925 1.00 81.12 225 VAL A C 1
ATOM 1782 O O . VAL A 1 225 ? 25.138 -3.606 -9.643 1.00 81.12 225 VAL A O 1
ATOM 1785 N N . ARG A 1 226 ? 26.121 -5.572 -9.188 1.00 76.81 226 ARG A N 1
ATOM 1786 C CA . ARG A 1 226 ? 25.189 -5.978 -8.112 1.00 76.81 226 ARG A CA 1
ATOM 1787 C C . ARG A 1 226 ? 25.083 -4.968 -6.972 1.00 76.81 226 ARG A C 1
ATOM 1789 O O . ARG A 1 226 ? 24.023 -4.836 -6.358 1.00 76.81 226 ARG A O 1
ATOM 1796 N N . GLU A 1 227 ? 26.154 -4.235 -6.705 1.00 80.62 227 GLU A N 1
ATOM 1797 C CA . GLU A 1 227 ? 26.225 -3.183 -5.697 1.00 80.62 227 GLU A CA 1
ATOM 1798 C C . GLU A 1 227 ? 25.182 -2.088 -5.981 1.00 80.62 227 GLU A C 1
ATOM 1800 O O . GLU A 1 227 ? 24.463 -1.679 -5.066 1.00 80.62 227 GLU A O 1
ATOM 1805 N N . CYS A 1 228 ? 24.978 -1.705 -7.249 1.00 81.56 228 CYS A N 1
ATOM 1806 C CA . CYS A 1 228 ? 23.942 -0.745 -7.652 1.00 81.56 228 CYS A CA 1
ATOM 1807 C C . CYS A 1 228 ? 22.518 -1.239 -7.330 1.00 81.56 228 CYS A C 1
ATOM 1809 O O . CYS A 1 228 ? 21.639 -0.444 -7.002 1.00 81.56 228 CYS A O 1
ATOM 1811 N N . PHE A 1 229 ? 22.285 -2.553 -7.326 1.00 79.81 229 PHE A N 1
ATOM 1812 C CA . PHE A 1 229 ? 20.986 -3.141 -6.977 1.00 79.81 229 PHE A CA 1
ATOM 1813 C C . PHE A 1 229 ? 20.793 -3.303 -5.466 1.00 79.81 229 PHE A C 1
ATOM 1815 O O . PHE A 1 229 ? 19.664 -3.465 -4.997 1.00 79.81 229 PHE A O 1
ATOM 1822 N N . SER A 1 230 ? 21.858 -3.193 -4.663 1.00 84.12 230 SER A N 1
ATOM 1823 C CA . SER A 1 230 ? 21.707 -2.922 -3.227 1.00 84.12 230 SER A CA 1
ATOM 1824 C C . SER A 1 230 ? 21.185 -1.496 -2.985 1.00 84.12 230 SER A C 1
ATOM 1826 O O . SER A 1 230 ? 20.254 -1.324 -2.199 1.00 84.12 230 SER A O 1
ATOM 1828 N N . ILE A 1 231 ? 21.678 -0.508 -3.747 1.00 88.56 231 ILE A N 1
ATOM 1829 C CA . ILE A 1 231 ? 21.216 0.889 -3.690 1.00 88.56 231 ILE A CA 1
ATOM 1830 C C . ILE A 1 231 ? 19.750 0.982 -4.122 1.00 88.56 231 ILE A C 1
ATOM 1832 O O . ILE A 1 231 ? 18.941 1.535 -3.381 1.00 88.56 231 ILE A O 1
ATOM 1836 N N . LEU A 1 232 ? 19.368 0.372 -5.252 1.00 90.81 232 LEU A N 1
ATOM 1837 C CA . LEU A 1 232 ? 17.970 0.339 -5.701 1.00 90.81 232 LEU A CA 1
ATOM 1838 C C . LEU A 1 232 ? 17.029 -0.249 -4.639 1.00 90.81 232 LEU A C 1
ATOM 1840 O O . LEU A 1 232 ? 16.001 0.349 -4.330 1.00 90.81 232 LEU A O 1
ATOM 1844 N N . ARG A 1 233 ? 17.389 -1.385 -4.026 1.00 90.00 233 ARG A N 1
ATOM 1845 C CA . ARG A 1 233 ? 16.595 -1.978 -2.936 1.00 90.00 233 ARG A CA 1
ATOM 1846 C C . ARG A 1 233 ? 16.492 -1.048 -1.728 1.00 90.00 233 ARG A C 1
ATOM 1848 O O . ARG A 1 233 ? 15.405 -0.913 -1.173 1.00 90.00 233 ARG A O 1
ATOM 1855 N N . GLN A 1 234 ? 17.577 -0.371 -1.351 1.00 90.75 234 GLN A N 1
ATOM 1856 C CA . GLN A 1 234 ? 17.551 0.624 -0.278 1.00 90.75 234 GLN A CA 1
ATOM 1857 C C . GLN A 1 234 ? 16.622 1.801 -0.608 1.00 90.75 234 GLN A C 1
ATOM 1859 O O . GLN A 1 234 ? 15.842 2.197 0.254 1.00 90.75 234 GLN A O 1
ATOM 1864 N N . GLN A 1 235 ? 16.623 2.300 -1.847 1.00 93.75 235 GLN A N 1
ATOM 1865 C CA . GLN A 1 235 ? 15.707 3.362 -2.278 1.00 93.75 235 GLN A CA 1
ATOM 1866 C C . GLN A 1 235 ? 14.240 2.903 -2.296 1.00 93.75 235 GLN A C 1
ATOM 1868 O O . GLN A 1 235 ? 13.361 3.664 -1.900 1.00 93.75 235 GLN A O 1
ATOM 1873 N N . ILE A 1 236 ? 13.953 1.643 -2.648 1.00 94.44 236 ILE A N 1
ATOM 1874 C CA . ILE A 1 236 ? 12.602 1.061 -2.525 1.00 94.44 236 ILE A CA 1
ATOM 1875 C C . ILE A 1 236 ? 12.158 1.001 -1.050 1.00 94.44 236 ILE A C 1
ATOM 1877 O O . ILE A 1 236 ? 11.014 1.342 -0.743 1.00 94.44 236 ILE A O 1
ATOM 1881 N N . TYR A 1 237 ? 13.047 0.634 -0.117 1.00 93.12 237 TYR A N 1
ATOM 1882 C CA . TYR A 1 237 ? 12.737 0.692 1.318 1.00 93.12 237 TYR A CA 1
ATOM 1883 C C . TYR A 1 237 ? 12.485 2.131 1.799 1.00 93.12 237 TYR A C 1
ATOM 1885 O O . TYR A 1 237 ? 11.487 2.386 2.471 1.00 93.12 237 TYR A O 1
ATOM 1893 N N . THR A 1 238 ? 13.331 3.088 1.410 1.00 93.25 238 THR A N 1
ATOM 1894 C CA . THR A 1 238 ? 13.148 4.510 1.742 1.00 93.25 238 THR A CA 1
ATOM 1895 C C . THR A 1 238 ? 11.859 5.080 1.138 1.00 93.25 238 THR A C 1
ATOM 1897 O O . THR A 1 238 ? 11.174 5.865 1.795 1.00 93.25 238 THR A O 1
ATOM 1900 N N . ALA A 1 239 ? 11.456 4.644 -0.059 1.00 93.69 239 ALA A N 1
ATOM 1901 C CA . ALA A 1 239 ? 10.150 4.968 -0.627 1.00 93.69 239 ALA A CA 1
ATOM 1902 C C . ALA A 1 239 ? 9.008 4.428 0.258 1.00 93.69 239 ALA A C 1
ATOM 1904 O O . ALA A 1 239 ? 8.133 5.193 0.652 1.00 93.69 239 ALA A O 1
ATOM 1905 N N . TYR A 1 240 ? 9.035 3.155 0.670 1.00 92.81 240 TYR A N 1
ATOM 1906 C CA . TYR A 1 240 ? 8.024 2.594 1.585 1.00 92.81 240 TYR A CA 1
ATOM 1907 C C . TYR A 1 240 ? 7.902 3.370 2.912 1.00 92.81 240 TYR A C 1
ATOM 1909 O O . TYR A 1 240 ? 6.796 3.628 3.388 1.00 92.81 240 TYR A O 1
ATOM 1917 N N . GLU A 1 241 ? 9.031 3.798 3.480 1.00 91.19 241 GLU A N 1
ATOM 1918 C CA . GLU A 1 241 ? 9.113 4.573 4.728 1.00 91.19 241 GLU A CA 1
ATOM 1919 C C . GLU A 1 241 ? 8.702 6.056 4.571 1.00 91.19 241 GLU A C 1
ATOM 1921 O O . GLU A 1 241 ? 8.614 6.786 5.567 1.00 91.19 241 GLU A O 1
ATOM 1926 N N . THR A 1 242 ? 8.447 6.529 3.344 1.00 90.50 242 THR A N 1
ATOM 1927 C CA . THR A 1 242 ? 8.077 7.925 3.030 1.00 90.50 242 THR A CA 1
ATOM 1928 C C . THR A 1 242 ? 6.733 8.078 2.312 1.00 90.50 242 THR A C 1
ATOM 1930 O O . THR A 1 242 ? 6.132 9.151 2.408 1.00 90.50 242 THR A O 1
ATOM 1933 N N . ILE A 1 243 ? 6.214 7.025 1.667 1.00 90.56 243 ILE A N 1
ATOM 1934 C CA . ILE A 1 243 ? 4.857 6.979 1.103 1.00 90.56 243 ILE A CA 1
ATOM 1935 C C . ILE A 1 243 ? 3.837 7.323 2.198 1.00 90.56 243 ILE A C 1
ATOM 1937 O O . ILE A 1 243 ? 3.842 6.761 3.296 1.00 90.56 243 ILE A O 1
ATOM 1941 N N . ARG A 1 244 ? 2.937 8.257 1.886 1.00 88.12 244 ARG A N 1
ATOM 1942 C CA . ARG A 1 244 ? 1.894 8.762 2.787 1.00 88.12 244 ARG A CA 1
ATOM 1943 C C . ARG A 1 244 ? 0.536 8.328 2.269 1.00 88.12 244 ARG A C 1
ATOM 1945 O O . ARG A 1 244 ? 0.238 8.558 1.101 1.00 88.12 244 ARG A O 1
ATOM 1952 N N . ASP A 1 245 ? -0.286 7.729 3.128 1.00 82.00 245 ASP A N 1
ATOM 1953 C CA . ASP A 1 245 ? -1.560 7.166 2.690 1.00 82.00 245 ASP A CA 1
ATOM 1954 C C . ASP A 1 245 ? -2.516 8.282 2.242 1.00 82.00 245 ASP A C 1
ATOM 1956 O O . ASP A 1 245 ? -2.944 9.138 3.028 1.00 82.00 245 ASP A O 1
ATOM 1960 N N . VAL A 1 246 ? -2.858 8.257 0.953 1.00 74.75 246 VAL A N 1
ATOM 1961 C CA . VAL A 1 246 ? -3.731 9.243 0.307 1.00 74.75 246 VAL A CA 1
ATOM 1962 C C . VAL A 1 246 ? -5.119 9.268 0.962 1.00 74.75 246 VAL A C 1
ATOM 1964 O O . VAL A 1 246 ? -5.701 10.341 1.121 1.00 74.75 246 VAL A O 1
ATOM 1967 N N . LYS A 1 247 ? -5.626 8.118 1.433 1.00 71.25 247 LYS A N 1
ATOM 1968 C CA . LYS A 1 247 ? -6.930 7.995 2.112 1.00 71.25 247 LYS A CA 1
ATOM 1969 C C . LYS A 1 247 ? -6.934 8.578 3.531 1.00 71.25 247 LYS A C 1
ATOM 1971 O O . LYS A 1 247 ? -8.008 8.875 4.048 1.00 71.25 247 LYS A O 1
ATOM 1976 N N . TYR A 1 248 ? -5.768 8.794 4.142 1.00 63.78 248 TYR A N 1
ATOM 1977 C CA . TYR A 1 248 ? -5.612 9.443 5.452 1.00 63.78 248 TYR A CA 1
ATOM 1978 C C . TYR A 1 248 ? -5.151 10.908 5.320 1.00 63.78 248 TYR A C 1
ATOM 1980 O O . TYR A 1 248 ? -4.439 11.434 6.179 1.00 63.78 248 TYR A O 1
ATOM 1988 N N . GLY A 1 249 ? -5.504 11.577 4.215 1.00 63.09 249 GLY A N 1
ATOM 1989 C CA . GLY A 1 249 ? -5.129 12.973 3.963 1.00 63.09 249 GLY A CA 1
ATOM 1990 C C . GLY A 1 249 ? -3.613 13.191 3.920 1.00 63.09 249 GLY A C 1
ATOM 1991 O O . GLY A 1 249 ? -3.140 14.265 4.278 1.00 63.09 249 GLY A O 1
ATOM 1992 N N . LYS A 1 250 ? -2.844 12.152 3.558 1.00 66.81 250 LYS A N 1
ATOM 1993 C CA . LYS A 1 250 ? -1.372 12.106 3.600 1.00 66.81 250 LYS A CA 1
ATOM 1994 C C . LYS A 1 250 ? -0.755 12.298 5.002 1.00 66.81 250 LYS A C 1
ATOM 1996 O O . LYS A 1 250 ? 0.462 12.439 5.118 1.00 66.81 250 LYS A O 1
ATOM 2001 N N . THR A 1 251 ? -1.542 12.272 6.081 1.00 74.19 251 THR A N 1
ATOM 2002 C CA . THR A 1 251 ? -1.033 12.481 7.454 1.00 74.19 251 THR A CA 1
ATOM 2003 C C . THR A 1 251 ? -0.243 11.277 7.977 1.00 74.19 251 THR A C 1
ATOM 2005 O O . THR A 1 251 ? 0.845 11.447 8.531 1.00 74.19 251 THR A O 1
ATOM 2008 N N . VAL A 1 252 ? -0.746 10.065 7.725 1.00 84.19 252 VAL A N 1
ATOM 2009 C CA . VAL A 1 252 ? -0.169 8.780 8.149 1.00 84.19 252 VAL A CA 1
ATOM 2010 C C . VAL A 1 252 ? 0.748 8.220 7.054 1.00 84.19 252 VAL A C 1
ATOM 2012 O O . VAL A 1 252 ? 0.391 8.246 5.874 1.00 84.19 252 VAL A O 1
ATOM 2015 N N . LYS A 1 253 ? 1.927 7.702 7.421 1.00 90.31 253 LYS A N 1
ATOM 2016 C CA . LYS A 1 253 ? 2.794 6.952 6.496 1.00 90.31 253 LYS A CA 1
ATOM 2017 C C . LYS A 1 253 ? 2.228 5.557 6.237 1.00 90.31 253 LYS A C 1
ATOM 2019 O O . LYS A 1 253 ? 1.654 4.951 7.138 1.00 90.31 253 LYS A O 1
ATOM 2024 N N . LEU A 1 254 ? 2.452 4.997 5.051 1.00 88.88 254 LEU A N 1
ATOM 2025 C CA . LEU A 1 254 ? 1.989 3.645 4.721 1.00 88.88 254 LEU A CA 1
ATOM 2026 C C . LEU A 1 254 ? 2.588 2.576 5.652 1.00 88.88 254 LEU A C 1
ATOM 2028 O O . LEU A 1 254 ? 1.874 1.656 6.047 1.00 88.88 254 LEU A O 1
ATOM 2032 N N . CYS A 1 255 ? 3.851 2.736 6.064 1.00 90.19 255 CYS A N 1
ATOM 2033 C CA . CYS A 1 255 ? 4.503 1.859 7.040 1.00 90.19 255 CYS A CA 1
ATOM 2034 C C . CYS A 1 255 ? 3.854 1.890 8.436 1.00 90.19 255 CYS A C 1
ATOM 2036 O O . CYS A 1 255 ? 3.853 0.876 9.130 1.00 90.19 255 CYS A O 1
ATOM 2038 N N . ASP A 1 256 ? 3.251 3.021 8.817 1.00 90.12 256 ASP A N 1
ATOM 2039 C CA . ASP A 1 256 ? 2.617 3.231 10.125 1.00 90.12 256 ASP A CA 1
ATOM 2040 C C . ASP A 1 256 ? 1.121 2.863 10.115 1.00 90.12 256 ASP A C 1
ATOM 2042 O O . ASP A 1 256 ? 0.446 2.899 11.151 1.00 90.12 256 ASP A O 1
ATOM 2046 N N . ARG A 1 257 ? 0.577 2.506 8.945 1.00 89.25 257 ARG A N 1
ATOM 2047 C CA . ARG A 1 257 ? -0.820 2.106 8.787 1.00 89.25 257 ARG A CA 1
ATOM 2048 C C . ARG A 1 257 ? -1.064 0.764 9.463 1.00 89.25 257 ARG A C 1
ATOM 2050 O O . ARG A 1 257 ? -0.403 -0.224 9.164 1.00 89.25 257 ARG A O 1
ATOM 2057 N N . GLN A 1 258 ? -2.074 0.709 10.321 1.00 90.88 258 GLN A N 1
ATOM 2058 C CA . GLN A 1 258 ? -2.529 -0.530 10.946 1.00 90.88 258 GLN A CA 1
ATOM 2059 C C . GLN A 1 258 ? -3.841 -1.002 10.315 1.00 90.88 258 GLN A C 1
ATOM 2061 O O . GLN A 1 258 ? -4.714 -0.187 10.026 1.00 90.88 258 GLN A O 1
ATOM 2066 N N . VAL A 1 259 ? -4.001 -2.316 10.164 1.00 92.56 259 VAL A N 1
ATOM 2067 C CA . VAL A 1 259 ? -5.228 -2.971 9.683 1.00 92.56 259 VAL A CA 1
ATOM 2068 C C . VAL A 1 259 ? -5.631 -4.114 10.628 1.00 92.56 259 VAL A C 1
ATOM 2070 O O . VAL A 1 259 ? -4.763 -4.658 11.312 1.00 92.56 259 VAL A O 1
ATOM 2073 N N . PRO A 1 260 ? -6.912 -4.519 10.686 1.00 94.69 260 PRO A N 1
ATOM 2074 C CA . PRO A 1 260 ? -7.351 -5.727 11.385 1.00 94.69 260 PRO A CA 1
ATOM 2075 C C . PRO A 1 260 ? -6.542 -6.960 10.972 1.00 94.69 260 PRO A C 1
ATOM 2077 O O . PRO A 1 260 ? -6.293 -7.163 9.782 1.00 94.69 260 PRO A O 1
ATOM 2080 N N . SER A 1 261 ? -6.208 -7.853 11.909 1.00 95.19 261 SER A N 1
ATOM 2081 C CA . SER A 1 261 ? -5.462 -9.081 11.579 1.00 95.19 261 SER A CA 1
ATOM 2082 C C . SER A 1 261 ? -6.165 -9.950 10.527 1.00 95.19 261 SER A C 1
ATOM 2084 O O . SER A 1 261 ? -5.498 -10.606 9.725 1.00 95.19 261 SER A O 1
ATOM 2086 N N . LYS A 1 262 ? -7.506 -9.913 10.490 1.00 94.06 262 LYS A N 1
ATOM 2087 C CA . LYS A 1 262 ? -8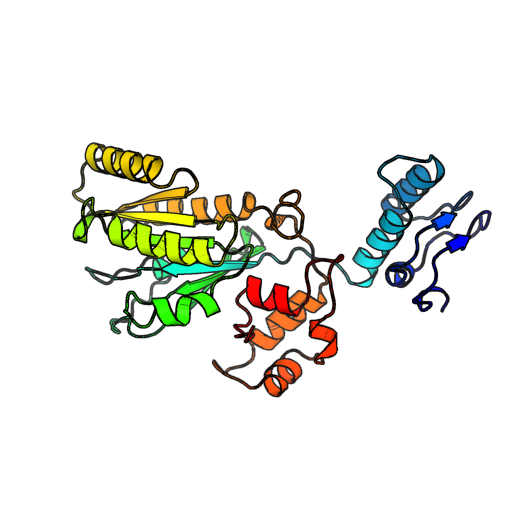.333 -10.642 9.515 1.00 94.06 262 LYS A CA 1
ATOM 2088 C C . LYS A 1 262 ? -8.079 -10.202 8.067 1.00 94.06 262 LYS A C 1
ATOM 2090 O O . LYS A 1 262 ? -8.171 -11.036 7.174 1.00 94.06 262 LYS A O 1
ATOM 2095 N N . PHE A 1 263 ? -7.682 -8.947 7.824 1.00 95.38 263 PHE A N 1
ATOM 2096 C CA . PHE A 1 263 ? -7.336 -8.476 6.476 1.00 95.38 263 PHE A CA 1
ATOM 2097 C C . PHE A 1 263 ? -6.092 -9.209 5.946 1.00 95.38 263 PHE A C 1
ATOM 2099 O O . PHE A 1 263 ? -6.088 -9.695 4.818 1.00 95.38 263 PHE A O 1
ATOM 2106 N N . LEU A 1 264 ? -5.057 -9.372 6.781 1.00 94.50 264 LEU A N 1
ATOM 2107 C CA . LEU A 1 264 ? -3.874 -10.164 6.421 1.00 94.50 264 LEU A CA 1
ATOM 2108 C C . LEU A 1 264 ? -4.165 -11.664 6.328 1.00 94.50 264 LEU A C 1
ATOM 2110 O O . LEU A 1 264 ? -3.531 -12.362 5.543 1.00 94.50 264 LEU A O 1
ATOM 2114 N N . GLU A 1 265 ? -5.094 -12.179 7.132 1.00 95.12 265 GLU A N 1
ATOM 2115 C CA . GLU A 1 265 ? -5.539 -13.572 7.039 1.00 95.12 265 GLU A CA 1
ATOM 2116 C C . GLU A 1 265 ? -6.199 -13.854 5.680 1.00 95.12 265 GLU A C 1
ATOM 2118 O O . GLU A 1 265 ? -5.787 -14.787 4.995 1.00 95.12 265 GLU A O 1
ATOM 2123 N N . VAL A 1 266 ? -7.131 -12.994 5.247 1.00 95.06 266 VAL A N 1
ATOM 2124 C CA . VAL A 1 266 ? -7.761 -13.053 3.917 1.00 95.06 266 VAL A CA 1
ATOM 2125 C C . VAL A 1 266 ?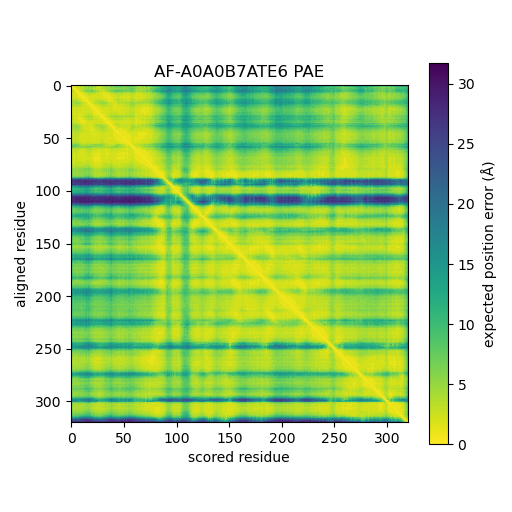 -6.707 -13.004 2.811 1.00 95.06 266 VAL A C 1
ATOM 2127 O O . VAL A 1 266 ? -6.695 -13.880 1.949 1.00 95.06 266 VAL A O 1
ATOM 2130 N N . VAL A 1 267 ? -5.763 -12.058 2.875 1.00 93.44 267 VAL A N 1
ATOM 2131 C CA . VAL A 1 267 ? -4.664 -11.958 1.899 1.00 93.44 267 VAL A CA 1
ATOM 2132 C C . VAL A 1 267 ? -3.830 -13.243 1.832 1.00 93.44 267 VAL A C 1
ATOM 2134 O O . VAL A 1 267 ? -3.555 -13.757 0.747 1.00 93.44 267 VAL A O 1
ATOM 2137 N N . ARG A 1 268 ? -3.454 -13.813 2.983 1.00 93.38 268 ARG A N 1
ATOM 2138 C CA . ARG A 1 268 ? -2.707 -15.082 3.046 1.00 93.38 268 ARG A CA 1
ATOM 2139 C C . ARG A 1 268 ? -3.514 -16.270 2.534 1.00 93.38 268 ARG A C 1
ATOM 2141 O O . ARG A 1 268 ? -2.910 -17.214 2.038 1.00 93.38 268 ARG A O 1
ATOM 2148 N N . ASN A 1 269 ? -4.834 -16.263 2.687 1.00 94.19 269 ASN A N 1
ATOM 2149 C CA . ASN A 1 269 ? -5.695 -17.347 2.228 1.00 94.19 269 ASN A CA 1
ATOM 2150 C C . ASN A 1 269 ? -5.920 -17.285 0.711 1.00 94.19 269 ASN A C 1
ATOM 2152 O O . ASN A 1 269 ? -5.725 -18.291 0.036 1.00 94.19 269 ASN A O 1
ATOM 2156 N N . VAL A 1 270 ? -6.194 -16.099 0.159 1.00 92.38 270 VAL A N 1
ATOM 2157 C CA . VAL A 1 270 ? -6.321 -15.886 -1.295 1.00 92.38 270 VAL A CA 1
ATOM 2158 C C . VAL A 1 270 ? -5.014 -16.223 -2.015 1.00 92.38 270 VAL A C 1
ATOM 2160 O O . VAL A 1 270 ? -5.042 -16.930 -3.013 1.00 92.38 270 VAL A O 1
ATOM 2163 N N . ARG A 1 271 ? -3.849 -15.854 -1.466 1.00 88.56 271 ARG A N 1
ATOM 2164 C CA . ARG A 1 271 ? -2.536 -16.226 -2.036 1.00 88.56 271 ARG A CA 1
ATOM 2165 C C . ARG A 1 271 ? -2.213 -17.733 -2.013 1.00 88.56 271 ARG A C 1
ATOM 2167 O O . ARG A 1 271 ? -1.234 -18.134 -2.633 1.00 88.56 271 ARG A O 1
ATOM 2174 N N . LYS A 1 272 ? -2.990 -18.575 -1.315 1.00 90.06 272 LYS A N 1
ATOM 2175 C CA . LYS A 1 272 ? -2.886 -20.051 -1.413 1.00 90.06 272 LYS A CA 1
ATOM 2176 C C . LYS A 1 272 ? -3.696 -20.617 -2.583 1.00 90.06 272 LYS A C 1
ATOM 2178 O O . LYS A 1 272 ? -3.557 -21.798 -2.895 1.00 90.06 272 LYS A O 1
ATOM 2183 N N . LEU A 1 273 ? -4.559 -19.814 -3.209 1.00 87.75 273 LEU A N 1
ATOM 2184 C CA . LEU A 1 273 ? -5.329 -20.227 -4.371 1.00 87.75 273 LEU A CA 1
ATOM 2185 C C . LEU A 1 273 ? -4.377 -20.399 -5.560 1.00 87.75 273 LEU A C 1
ATOM 2187 O O . LEU A 1 273 ? -3.872 -19.427 -6.113 1.00 87.75 273 LEU A O 1
ATOM 2191 N N . ASN A 1 274 ? -4.151 -21.643 -5.977 1.00 80.12 274 ASN A N 1
ATOM 2192 C CA . ASN A 1 274 ? -3.311 -21.966 -7.132 1.00 80.12 274 ASN A CA 1
ATOM 2193 C C . ASN A 1 274 ? -4.061 -21.729 -8.464 1.00 80.12 274 ASN A C 1
ATOM 2195 O O . ASN A 1 274 ? -4.196 -22.635 -9.286 1.00 80.12 274 ASN A O 1
ATOM 2199 N N . LYS A 1 275 ? -4.623 -20.525 -8.638 1.00 82.75 275 LYS A N 1
ATOM 2200 C CA . LYS A 1 275 ? -5.313 -20.057 -9.848 1.00 82.75 275 LYS A CA 1
ATOM 2201 C C . LYS A 1 275 ? -4.983 -18.587 -10.100 1.00 82.75 275 LYS A C 1
ATOM 2203 O O . LYS A 1 275 ? -5.165 -17.757 -9.217 1.00 82.75 275 LYS A O 1
ATOM 2208 N N . ASN A 1 276 ? -4.592 -18.261 -11.331 1.00 79.81 276 ASN A N 1
ATOM 2209 C CA . ASN A 1 276 ? -4.304 -16.879 -11.740 1.00 79.81 276 ASN A CA 1
ATOM 2210 C C . ASN A 1 276 ? -5.577 -16.056 -12.011 1.00 79.81 276 ASN A C 1
ATOM 2212 O O . ASN A 1 276 ? -5.546 -14.832 -11.953 1.00 79.81 276 ASN A O 1
ATOM 2216 N N . ILE A 1 277 ? -6.684 -16.729 -12.341 1.00 85.69 277 ILE A N 1
ATOM 2217 C CA . ILE A 1 277 ? -8.006 -16.146 -12.594 1.00 85.69 277 ILE A CA 1
ATOM 2218 C C . ILE A 1 277 ? -9.030 -17.054 -11.907 1.00 85.69 277 ILE A C 1
ATOM 2220 O O . ILE A 1 277 ? -8.927 -18.280 -11.991 1.00 85.69 277 ILE A O 1
ATOM 2224 N N . CYS A 1 278 ? -9.997 -16.460 -11.215 1.00 89.00 278 CYS A N 1
ATOM 2225 C CA . CYS A 1 278 ? -11.074 -17.161 -10.520 1.00 89.00 278 CYS A CA 1
ATOM 2226 C C . CYS A 1 278 ? -12.337 -16.291 -10.484 1.00 89.00 278 CYS A C 1
ATOM 2228 O O . CYS A 1 278 ? -12.271 -15.082 -10.721 1.00 89.00 278 CYS A O 1
ATOM 2230 N N . THR A 1 279 ? -13.489 -16.899 -10.206 1.00 91.12 279 THR A N 1
ATOM 2231 C CA . THR A 1 279 ? -14.728 -16.146 -9.974 1.00 91.12 279 THR A CA 1
ATOM 2232 C C . THR A 1 279 ? -14.705 -15.462 -8.602 1.00 91.12 279 THR A C 1
ATOM 2234 O O . THR A 1 279 ? -13.955 -15.849 -7.704 1.00 91.12 279 THR A O 1
ATOM 2237 N N . MET A 1 280 ? -15.572 -14.464 -8.398 1.00 90.50 280 MET A N 1
ATOM 2238 C CA . MET A 1 280 ? -15.714 -13.824 -7.083 1.00 90.50 280 MET A CA 1
ATOM 2239 C C . MET A 1 280 ? -16.137 -14.832 -5.997 1.00 90.50 280 MET A C 1
ATOM 2241 O O . MET A 1 280 ? -15.674 -14.739 -4.865 1.00 90.50 280 MET A O 1
ATOM 2245 N N . GLU A 1 281 ? -16.961 -15.829 -6.335 1.00 92.19 281 GLU A N 1
ATOM 2246 C CA . GLU A 1 281 ? -17.359 -16.894 -5.404 1.00 92.19 281 GLU A CA 1
ATOM 2247 C C . GLU A 1 281 ? -16.160 -17.753 -4.974 1.00 92.19 281 GLU A C 1
ATOM 2249 O O . GLU A 1 281 ? -15.968 -18.001 -3.783 1.00 92.19 281 GLU A O 1
ATOM 2254 N N . GLU A 1 282 ? -15.311 -18.161 -5.922 1.00 93.06 282 GLU A N 1
ATOM 2255 C CA . GLU A 1 282 ? -14.084 -18.907 -5.629 1.00 93.06 282 GLU A CA 1
ATOM 2256 C C . GLU A 1 282 ? -13.113 -18.096 -4.762 1.00 93.06 282 GLU A C 1
ATOM 2258 O O . GLU A 1 282 ? -12.539 -18.644 -3.819 1.00 93.06 282 GLU A O 1
ATOM 2263 N N . LEU A 1 283 ? -12.963 -16.796 -5.041 1.00 92.31 283 LEU A N 1
ATOM 2264 C CA . LEU A 1 283 ? -12.129 -15.883 -4.258 1.00 92.31 283 LEU A CA 1
ATOM 2265 C C . LEU A 1 283 ? -12.646 -15.735 -2.821 1.00 92.31 283 LEU A C 1
ATOM 2267 O O . LEU A 1 283 ? -11.863 -15.865 -1.881 1.00 92.31 283 LEU A O 1
ATOM 2271 N N . LEU A 1 284 ? -13.950 -15.508 -2.637 1.00 93.25 284 LEU A N 1
ATOM 2272 C CA . LEU A 1 284 ? -14.590 -15.387 -1.321 1.00 93.25 284 LEU A CA 1
ATOM 2273 C C . LEU A 1 284 ? -14.476 -16.691 -0.514 1.00 93.25 284 LEU A C 1
ATOM 2275 O O . LEU A 1 284 ? -14.079 -16.683 0.656 1.00 93.25 284 LEU A O 1
ATOM 2279 N N . LYS A 1 285 ? -14.723 -17.834 -1.166 1.00 94.19 285 LYS A N 1
ATOM 2280 C CA . LYS A 1 285 ? -14.557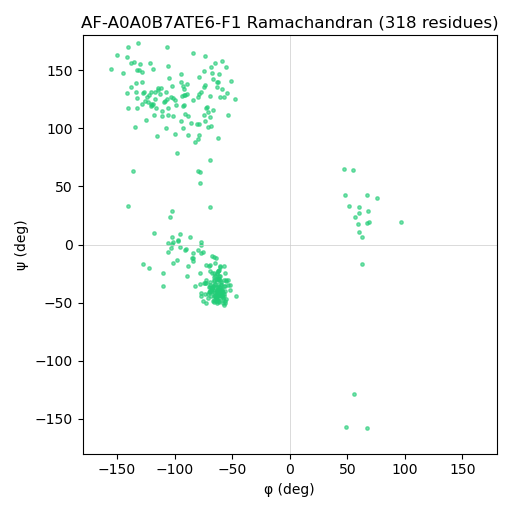 -19.169 -0.578 1.00 94.19 285 LYS A CA 1
ATOM 2281 C C . LYS A 1 285 ? -13.108 -19.440 -0.168 1.00 94.19 285 LYS A C 1
ATOM 2283 O O . LYS A 1 285 ? -12.882 -19.958 0.923 1.00 94.19 285 LYS A O 1
ATOM 2288 N N . ALA A 1 286 ? -12.135 -19.072 -1.004 1.00 93.50 286 ALA A N 1
ATOM 2289 C CA . ALA A 1 286 ? -10.713 -19.211 -0.693 1.00 93.50 286 ALA A CA 1
ATOM 2290 C C . ALA A 1 286 ? -10.278 -18.277 0.447 1.00 93.50 286 ALA A C 1
ATOM 2292 O O . ALA A 1 286 ? -9.538 -18.700 1.329 1.00 93.50 286 ALA A O 1
ATOM 2293 N N . ALA A 1 287 ? -10.763 -17.033 0.464 1.00 92.81 287 ALA A N 1
ATOM 2294 C CA . ALA A 1 287 ? -10.518 -16.057 1.524 1.00 92.81 287 ALA A CA 1
ATOM 2295 C C . ALA A 1 287 ? -11.080 -16.490 2.891 1.00 92.81 287 ALA A C 1
ATOM 2297 O O . ALA A 1 287 ? -10.506 -16.146 3.931 1.00 92.81 287 ALA A O 1
ATOM 2298 N N . GLY A 1 288 ? -12.190 -17.235 2.888 1.00 93.44 288 GLY A N 1
ATOM 2299 C CA . GLY A 1 288 ? -12.972 -17.546 4.083 1.00 93.44 288 GLY A CA 1
ATOM 2300 C C . GLY A 1 288 ? -13.817 -16.354 4.540 1.00 93.44 288 GLY A C 1
ATOM 2301 O O . GLY A 1 288 ? -13.875 -16.069 5.739 1.00 93.44 288 GLY A O 1
ATOM 2302 N N . CYS A 1 289 ? -14.414 -15.628 3.589 1.00 92.69 289 CYS A N 1
ATOM 2303 C CA . CYS A 1 289 ? -15.280 -14.474 3.832 1.00 92.69 289 CYS A CA 1
ATOM 2304 C C . CYS A 1 289 ? -16.488 -14.451 2.876 1.00 92.69 289 CYS A C 1
ATOM 2306 O O . CYS A 1 289 ? -16.571 -15.232 1.930 1.00 92.69 289 CYS A O 1
ATOM 2308 N N . ARG A 1 290 ? -17.446 -13.563 3.144 1.00 92.50 290 ARG A N 1
ATOM 2309 C CA . ARG A 1 290 ? -18.633 -13.303 2.317 1.00 92.50 290 ARG A CA 1
ATOM 2310 C C . ARG A 1 290 ? -18.505 -11.962 1.589 1.00 92.50 290 ARG A C 1
ATOM 2312 O O . ARG A 1 290 ? -17.632 -11.153 1.900 1.00 92.50 290 ARG A O 1
ATOM 2319 N N . SER A 1 291 ? -19.406 -11.699 0.643 1.00 90.56 291 SER A N 1
ATOM 2320 C CA . SER A 1 291 ? -19.403 -10.462 -0.155 1.00 90.56 291 SER A CA 1
ATOM 2321 C C . SER A 1 291 ? -19.574 -9.196 0.700 1.00 90.56 291 SER A C 1
ATOM 2323 O O . SER A 1 291 ? -19.026 -8.140 0.389 1.00 90.56 291 SER A O 1
ATOM 2325 N N . GLU A 1 292 ? -20.280 -9.294 1.829 1.00 90.38 292 GLU A N 1
ATOM 2326 C CA . GLU A 1 292 ? -20.467 -8.188 2.772 1.00 90.38 292 GLU A CA 1
ATOM 2327 C C . GLU A 1 292 ? -19.161 -7.840 3.495 1.00 90.38 292 GLU A C 1
ATOM 2329 O O . GLU A 1 292 ? -18.881 -6.666 3.735 1.00 90.38 292 GLU A O 1
ATOM 2334 N N . ASP A 1 293 ? -18.328 -8.844 3.781 1.00 91.12 293 ASP A N 1
ATOM 2335 C CA . ASP A 1 293 ? -17.064 -8.670 4.497 1.00 91.12 293 ASP A CA 1
ATOM 2336 C C . ASP A 1 293 ? -16.035 -7.899 3.638 1.00 91.12 293 ASP A C 1
ATOM 2338 O O . ASP A 1 293 ? -15.157 -7.231 4.177 1.00 91.12 293 ASP A O 1
ATOM 2342 N N . LEU A 1 294 ? -16.173 -7.888 2.301 1.00 90.00 294 LEU A N 1
ATOM 2343 C CA . LEU A 1 294 ? -15.378 -7.025 1.407 1.00 90.00 294 LEU A CA 1
ATOM 2344 C C . LEU A 1 294 ? -15.615 -5.524 1.649 1.00 90.00 294 LEU A C 1
ATOM 2346 O O . LEU A 1 294 ? -14.737 -4.707 1.353 1.00 90.00 294 LEU A O 1
ATOM 2350 N N . LYS A 1 295 ? -16.789 -5.169 2.191 1.00 89.81 295 LYS A N 1
ATOM 2351 C CA . LYS A 1 295 ? -17.164 -3.806 2.598 1.00 89.81 295 LYS A CA 1
ATOM 2352 C C . LYS A 1 295 ? -16.786 -3.505 4.052 1.00 89.81 295 LYS A C 1
ATOM 2354 O O . LYS A 1 295 ? -16.956 -2.364 4.479 1.00 89.81 295 LYS A O 1
ATOM 2359 N N . ASP A 1 296 ? -16.262 -4.480 4.805 1.00 87.12 296 ASP A N 1
ATOM 2360 C CA . ASP A 1 296 ? -15.692 -4.216 6.125 1.00 87.12 296 ASP A CA 1
ATOM 2361 C C . ASP A 1 296 ? -14.548 -3.205 5.985 1.00 87.12 296 ASP A C 1
ATOM 2363 O O . ASP A 1 296 ? -13.709 -3.306 5.087 1.00 87.12 296 ASP A O 1
ATOM 2367 N N . ALA A 1 297 ? -14.548 -2.200 6.856 1.00 83.44 297 ALA A N 1
ATOM 2368 C CA . ALA A 1 297 ? -13.741 -0.999 6.718 1.00 83.44 297 ALA A CA 1
ATOM 2369 C C . ALA A 1 297 ? -12.919 -0.698 7.974 1.00 83.44 297 ALA A C 1
ATOM 2371 O O . ALA A 1 297 ? -13.323 -0.983 9.108 1.00 83.44 297 ALA A O 1
ATOM 2372 N N . VAL A 1 298 ? -11.756 -0.103 7.733 1.00 75.31 298 VAL A N 1
ATOM 2373 C CA . VAL A 1 298 ? -10.815 0.458 8.699 1.00 75.31 298 VAL A CA 1
ATOM 2374 C C . VAL A 1 298 ? -10.947 1.973 8.610 1.00 75.31 298 VAL A C 1
ATOM 2376 O O . VAL A 1 298 ? -10.743 2.555 7.539 1.00 75.31 298 VAL A O 1
ATOM 2379 N N . ASP A 1 299 ? -11.361 2.598 9.716 1.00 64.00 299 ASP A N 1
ATOM 2380 C CA . ASP A 1 299 ? -11.921 3.953 9.702 1.00 64.00 299 ASP A CA 1
ATOM 2381 C C . ASP A 1 299 ? -13.010 4.097 8.612 1.00 64.00 299 ASP A C 1
ATOM 2383 O O . ASP A 1 299 ? -13.638 3.119 8.200 1.00 64.00 299 ASP A O 1
ATOM 2387 N N . LYS A 1 300 ? -13.284 5.318 8.144 1.00 59.72 300 LYS A N 1
ATOM 2388 C CA . LYS A 1 300 ? -14.289 5.562 7.096 1.00 59.72 300 LYS A CA 1
ATOM 2389 C C . LYS A 1 300 ? -13.789 5.275 5.668 1.00 59.72 300 LYS A C 1
ATOM 2391 O O . LYS A 1 300 ? -14.581 5.390 4.738 1.00 59.72 300 LYS A O 1
ATOM 2396 N N . ASN A 1 301 ? -12.504 4.936 5.478 1.00 73.38 301 ASN A N 1
ATOM 2397 C CA . ASN A 1 301 ? -11.818 5.180 4.198 1.00 73.38 301 ASN A CA 1
ATOM 2398 C C . ASN A 1 301 ? -11.098 3.977 3.547 1.00 73.38 301 ASN A C 1
ATOM 2400 O O . ASN A 1 301 ? -10.795 4.070 2.354 1.00 73.38 301 ASN A O 1
ATOM 2404 N N . LEU A 1 302 ? -10.812 2.878 4.263 1.00 87.50 302 LEU A N 1
ATOM 2405 C CA . LEU A 1 302 ? -10.113 1.702 3.709 1.00 87.50 302 LEU A CA 1
ATOM 2406 C C . LEU A 1 302 ? -10.928 0.418 3.919 1.00 87.50 302 LEU A C 1
ATOM 2408 O O . LEU A 1 302 ? -11.004 -0.089 5.036 1.00 87.50 302 LEU A O 1
ATOM 2412 N N . THR A 1 303 ? -11.516 -0.126 2.852 1.00 92.25 303 THR A N 1
ATOM 2413 C CA . THR A 1 303 ? -12.228 -1.416 2.888 1.00 92.25 303 THR A CA 1
ATOM 2414 C C . THR A 1 303 ? -11.278 -2.604 2.719 1.00 92.25 303 THR A C 1
ATOM 2416 O O . THR A 1 303 ? -10.148 -2.440 2.253 1.00 92.25 303 THR A O 1
ATOM 2419 N N . LEU A 1 304 ? -11.738 -3.815 3.048 1.00 93.56 304 LEU A N 1
ATOM 2420 C CA . LEU A 1 304 ? -11.014 -5.056 2.750 1.00 93.56 304 LEU A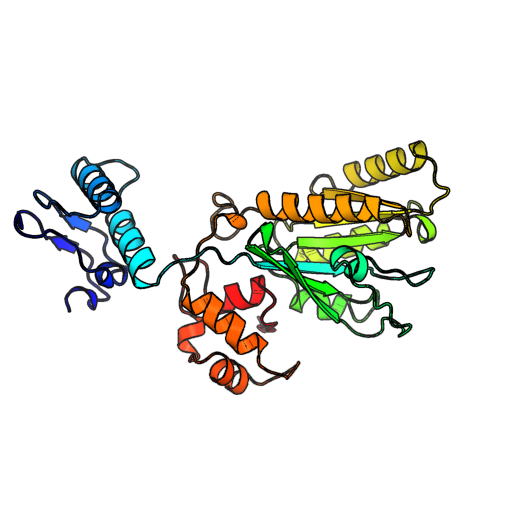 CA 1
ATOM 2421 C C . LEU A 1 304 ? -10.733 -5.193 1.244 1.00 93.56 304 LEU A C 1
ATOM 2423 O O . LEU A 1 304 ? -9.605 -5.497 0.865 1.00 93.56 304 LEU A O 1
ATOM 2427 N N . HIS A 1 305 ? -11.719 -4.901 0.390 1.00 92.38 305 HIS A N 1
ATOM 2428 C CA . HIS A 1 305 ? -11.552 -4.907 -1.068 1.00 92.38 305 HIS A CA 1
ATOM 2429 C C . HIS A 1 305 ? -10.448 -3.942 -1.541 1.00 92.38 305 HIS A C 1
ATOM 2431 O O . HIS A 1 305 ? -9.533 -4.343 -2.257 1.00 92.38 305 HIS A O 1
ATOM 2437 N N . GLU A 1 306 ? -10.479 -2.685 -1.082 1.00 90.75 306 GLU A N 1
ATOM 2438 C CA . GLU A 1 306 ? -9.445 -1.688 -1.399 1.00 90.75 306 GLU A CA 1
ATOM 2439 C C . GLU A 1 306 ? -8.065 -2.132 -0.885 1.00 90.75 306 GLU A C 1
ATOM 2441 O O . GLU A 1 306 ? -7.065 -2.012 -1.588 1.00 90.75 306 GLU A O 1
ATOM 2446 N N . PHE A 1 307 ? -7.992 -2.709 0.318 1.00 93.12 307 PHE A N 1
ATOM 2447 C CA . PHE A 1 307 ? -6.745 -3.246 0.860 1.00 93.12 307 PHE A CA 1
ATOM 2448 C C . PHE A 1 307 ? -6.188 -4.406 0.014 1.00 93.12 307 PHE A C 1
ATOM 2450 O O . PHE A 1 307 ? -4.979 -4.469 -0.222 1.00 93.12 307 PHE A O 1
ATOM 2457 N N . MET A 1 308 ? -7.042 -5.298 -0.495 1.00 93.44 308 MET A N 1
ATOM 2458 C CA . MET A 1 308 ? -6.630 -6.388 -1.387 1.00 93.44 308 MET A CA 1
ATOM 2459 C C . MET A 1 308 ? -6.129 -5.876 -2.749 1.00 93.44 308 MET A C 1
ATOM 2461 O O . MET A 1 308 ? -5.148 -6.412 -3.265 1.00 93.44 308 MET A O 1
ATOM 2465 N N . LEU A 1 309 ? -6.728 -4.810 -3.293 1.00 92.19 309 LEU A N 1
ATOM 2466 C CA . LEU A 1 309 ? -6.248 -4.128 -4.503 1.00 92.19 309 LEU A CA 1
ATOM 2467 C C . LEU A 1 309 ? -4.883 -3.447 -4.284 1.00 92.19 309 LEU A C 1
ATOM 2469 O O . LEU A 1 309 ? -3.945 -3.660 -5.059 1.00 92.19 309 LEU A O 1
ATOM 2473 N N . GLN A 1 310 ? -4.748 -2.661 -3.207 1.00 91.56 310 GLN A N 1
ATOM 2474 C CA . GLN A 1 310 ? -3.518 -1.928 -2.865 1.00 91.56 310 GLN A CA 1
ATOM 2475 C C . GLN A 1 310 ? -2.341 -2.845 -2.507 1.00 91.56 310 GLN A C 1
ATOM 2477 O O . GLN A 1 310 ? -1.191 -2.467 -2.702 1.00 91.56 310 GLN A O 1
ATOM 2482 N N . THR A 1 311 ? -2.605 -4.046 -1.985 1.00 92.62 311 THR A N 1
ATOM 2483 C CA . THR A 1 311 ? -1.568 -5.065 -1.724 1.00 92.62 311 THR A CA 1
ATOM 2484 C C . THR A 1 311 ? -1.224 -5.905 -2.954 1.00 92.62 311 THR A C 1
ATOM 2486 O O . THR A 1 311 ? -0.285 -6.692 -2.895 1.00 92.62 311 THR A O 1
ATOM 2489 N N . GLY A 1 312 ? -1.964 -5.760 -4.060 1.00 91.31 312 GLY A N 1
ATOM 2490 C CA . GLY A 1 312 ? -1.812 -6.613 -5.240 1.00 91.31 312 GLY A CA 1
ATOM 2491 C C . GLY A 1 312 ? -2.269 -8.056 -5.007 1.00 91.31 312 GLY A C 1
ATOM 2492 O O . GLY A 1 312 ? -1.873 -8.939 -5.752 1.00 91.31 312 GLY A O 1
ATOM 2493 N N . THR A 1 313 ? -3.088 -8.310 -3.983 1.00 90.75 313 THR A N 1
ATOM 2494 C CA . THR A 1 313 ? -3.650 -9.643 -3.698 1.00 90.75 313 THR A CA 1
ATOM 2495 C C . THR A 1 313 ? -4.728 -10.025 -4.709 1.00 90.75 313 THR A C 1
ATOM 2497 O O . THR A 1 313 ? -4.897 -11.195 -5.037 1.00 90.75 313 THR A O 1
ATOM 2500 N N . MET A 1 314 ? -5.471 -9.031 -5.195 1.00 89.62 314 MET A N 1
ATOM 2501 C CA . MET A 1 314 ? -6.426 -9.179 -6.285 1.00 89.62 314 MET A CA 1
ATOM 2502 C C . MET A 1 314 ? -6.272 -8.018 -7.261 1.00 89.62 314 MET A C 1
ATOM 2504 O O . MET A 1 314 ? -5.826 -6.931 -6.889 1.00 89.62 314 MET A O 1
ATOM 2508 N N . LEU A 1 315 ? -6.708 -8.249 -8.491 1.00 86.19 315 LEU A N 1
ATOM 2509 C CA . LEU A 1 315 ? -7.004 -7.210 -9.465 1.00 86.19 315 LEU A CA 1
ATOM 2510 C C . LEU A 1 315 ? -8.475 -7.378 -9.818 1.00 86.19 315 LEU A C 1
ATOM 2512 O O . LEU A 1 315 ? -8.924 -8.494 -10.077 1.00 86.19 315 LEU A O 1
ATOM 2516 N N . HIS A 1 316 ? -9.232 -6.291 -9.785 1.00 76.38 316 HIS A N 1
ATOM 2517 C CA . HIS A 1 316 ? -10.658 -6.329 -10.060 1.00 76.38 316 HIS A CA 1
ATOM 2518 C C . HIS A 1 316 ? -11.033 -5.111 -10.882 1.00 76.38 316 HIS A C 1
ATOM 2520 O O . HIS A 1 316 ? -10.886 -3.976 -10.430 1.00 76.38 316 HIS A O 1
ATOM 2526 N N . PHE A 1 317 ? -11.512 -5.365 -12.095 1.00 66.25 317 PHE A N 1
ATOM 2527 C CA . PHE A 1 317 ? -12.009 -4.322 -12.970 1.00 66.25 317 PHE A CA 1
ATOM 2528 C C . PHE A 1 317 ? -13.429 -3.964 -12.531 1.00 66.25 317 PHE A C 1
ATOM 2530 O O . PHE A 1 317 ? -14.410 -4.574 -12.955 1.00 66.25 317 PHE A O 1
ATOM 2537 N N . SER A 1 318 ? -13.546 -2.989 -11.630 1.00 54.03 318 SER A N 1
ATOM 2538 C CA . SER A 1 318 ? -14.816 -2.304 -11.432 1.00 54.03 318 SER A CA 1
ATOM 2539 C C . SER A 1 318 ? -15.105 -1.485 -12.686 1.00 54.03 318 SER A C 1
ATOM 2541 O O . SER A 1 318 ? -14.527 -0.413 -12.857 1.00 54.03 318 SER A O 1
ATOM 2543 N N . ASN A 1 319 ? -15.996 -1.992 -13.545 1.00 43.81 319 ASN A N 1
ATOM 2544 C CA . ASN A 1 319 ? -16.686 -1.151 -14.518 1.00 43.81 319 ASN A CA 1
ATOM 2545 C C . ASN A 1 319 ? -17.343 -0.002 -13.738 1.00 43.81 319 ASN A C 1
ATOM 2547 O O . ASN A 1 319 ? -18.253 -0.241 -12.938 1.00 43.81 319 ASN A O 1
ATOM 2551 N N . HIS A 1 320 ? -16.821 1.205 -13.941 1.00 35.69 320 HIS A N 1
ATOM 2552 C CA . HIS A 1 320 ? -17.475 2.459 -13.589 1.00 35.69 320 HIS A CA 1
ATOM 2553 C C . HIS A 1 320 ? -18.398 2.877 -14.735 1.00 35.69 320 HIS A C 1
ATOM 2555 O O . HIS A 1 320 ? -17.990 2.668 -15.900 1.00 35.69 320 HIS A O 1
#

Organism: NCBI:txid1028688

Foldseek 3Di:
DVLPPQQAQEDEPAPVLVDQDDQLSVLSNLNHFYYHHHNYHHPPPVLNVLNVCVVVPPPPRTPNNNSLVSPCVVLVKDQLQFAEEEEEAADDPPQDGLLCLLQVHPDRDPDDPPDWDWDWHADPVLRHIYTYIYDHHDPVCLVCVVLQQAFRHEYEYEDECQPQPLDCPSVVVVVVSNVVNDPLHAYEYEYEYEPPDDPVSVVVSVVSCCVVPVSYHYQYDYPPDSVSSVVVNVVVVVSQQQDAGVQVVSPHRSSRDIDRPLLSLLLVQLVVPPDPDDDPVVSCVSSVHDPVQQQDDDPPGGGSVSSCSRSVSDGDDDDD

Mean predicted aligned error: 6.79 Å

pLDDT: mean 87.09, std 11.1, range [35.69, 97.31]

Solvent-accessible surface area (backbone atoms only — not comparable to full-atom values): 18155 Å² total; per-residue (Å²): 111,85,45,68,44,68,83,39,42,68,48,80,53,50,71,40,63,83,43,48,66,77,68,35,57,42,26,60,36,81,49,30,66,42,63,42,58,48,66,51,58,40,76,48,67,70,60,35,52,50,51,53,38,39,76,70,63,37,92,91,45,50,33,56,56,54,24,49,53,24,27,41,59,61,48,44,52,36,66,75,42,62,43,16,32,41,34,42,41,73,71,57,78,89,76,60,48,73,69,38,50,67,54,69,50,91,76,79,68,97,62,79,73,81,59,71,48,79,48,78,36,78,39,79,95,72,60,34,33,37,38,34,38,40,39,34,77,50,84,65,42,72,74,54,43,68,60,72,68,49,70,80,31,40,36,37,39,47,42,51,37,72,79,50,54,87,66,51,65,72,56,48,54,54,50,52,60,48,53,74,79,33,88,86,64,49,38,34,40,36,38,36,33,52,79,82,63,55,68,69,59,51,51,53,49,52,50,55,48,42,72,75,38,76,79,46,46,78,45,77,33,43,59,95,42,70,69,38,41,52,52,52,47,51,51,54,51,52,45,48,72,61,41,42,30,67,78,55,76,47,73,46,38,52,67,75,42,67,42,44,44,63,57,59,48,29,49,59,33,41,73,66,51,95,60,97,73,77,53,71,66,57,47,28,62,49,31,73,53,56,83,69,55,40,66,42,58,52,77,99,68,44,30,43,50,56,50,32,42,30,40,58,70,45,73,73,84,76,86,124